Protein AF-A0A7W9EJW9-F1 (afdb_monomer_lite)

Radius of gyration: 21.07 Å; chains: 1; bounding box: 70×30×54 Å

Sequence (191 aa):
MSGLLVATGAHAENVDPSAYTPYTQKAYPKTFRTWGKAGVSKINKYMKIGAYRAAESPRCDTVETADLSDNRSSPPNNIVIFVDCANGERFYFTSKELENSGSAQSQKQKTEHVGDSAYSSQCEHAIQQELKFPSSMDKKWFSTNVYRAPQGNVVVTFDFDAKNGFGINLPQRARCVFDDRGMHPVEIVNR

Secondary structure (DSSP, 8-state):
------------SS--GGGGPPP-TTT-HHHHHHHHHHHHHHHHHHHHHHHHHHHTSTT-S-EEEEEE-TTT-BTTTB-EEEEEETTS-EEEEEHHHHHS------HHHHHHTS-HHHHHHHHHHHHHHHSSSGGG-EE-GGG-EEEE-TTS-EEEEEEEEEE-TTS-EEEEEEEEEEETTEEPPPEEEE-

pLDDT: mean 91.64, std 12.65, range [37.41, 98.38]

Organism: NCBI:txid659015

Foldseek 3Di:
DDDDDDPQQQQQPDADCVQLPQDDCVNCVVCCVQANPVQSVLQSVLQVLVRNLLSRASNANYWRHKGWPPVQAHPHAWTWIWIAHPQLWIFIDTPVNSVDDDRTDTFQNLQVPDDPVNVQVVQLVLVLVPAPHSVQKAWPVVQWDWDQDSHNKIKIKTWTWGQDPVGDTFIWMKIWIATNVGIDRIDIGTD

Structure (mmCIF, N/CA/C/O backbone):
data_AF-A0A7W9EJW9-F1
#
_entry.id   AF-A0A7W9EJW9-F1
#
loop_
_atom_site.group_PDB
_atom_site.id
_atom_site.type_symbol
_atom_site.label_atom_id
_atom_site.label_alt_id
_atom_site.label_comp_id
_atom_site.label_asym_id
_atom_site.label_entity_id
_atom_site.label_seq_id
_atom_site.pdbx_PDB_ins_code
_atom_site.Cartn_x
_atom_site.Cartn_y
_atom_site.Cartn_z
_atom_site.occupancy
_atom_site.B_iso_or_equiv
_atom_site.auth_seq_id
_atom_site.auth_comp_id
_atom_site.auth_asym_id
_atom_site.auth_atom_id
_atom_site.pdbx_PDB_model_num
ATOM 1 N N . MET A 1 1 ? -40.723 -13.673 -16.635 1.00 38.16 1 MET A N 1
ATOM 2 C CA . MET A 1 1 ? -40.414 -13.399 -15.217 1.00 38.16 1 MET A CA 1
ATOM 3 C C . MET A 1 1 ? -39.061 -14.024 -14.920 1.00 38.16 1 MET A C 1
ATOM 5 O O . MET A 1 1 ? -39.005 -15.192 -14.572 1.00 38.16 1 MET A O 1
ATOM 9 N N . SER A 1 2 ? -37.976 -13.292 -15.168 1.00 40.09 2 SER A N 1
ATOM 10 C CA . SER A 1 2 ? -36.624 -13.752 -14.833 1.00 40.09 2 SER A CA 1
ATOM 11 C C . SER A 1 2 ? -36.238 -13.101 -13.515 1.00 40.09 2 SER A C 1
ATOM 13 O O . SER A 1 2 ? -36.084 -11.884 -13.454 1.00 40.09 2 SER A O 1
ATOM 15 N N . GLY A 1 3 ? -36.177 -13.904 -12.455 1.00 37.41 3 GLY A N 1
ATOM 16 C CA . GLY A 1 3 ? -35.707 -13.463 -11.149 1.00 37.41 3 GLY A CA 1
ATOM 17 C C . GLY A 1 3 ? -34.212 -13.175 -11.213 1.00 37.41 3 GLY A C 1
ATOM 18 O O . GLY A 1 3 ? -33.424 -14.066 -11.524 1.00 37.41 3 GLY A O 1
ATOM 19 N N . LEU A 1 4 ? -33.830 -11.929 -10.935 1.00 42.28 4 LEU A N 1
ATOM 20 C CA . LEU A 1 4 ? -32.453 -11.586 -10.605 1.00 42.28 4 LEU A CA 1
ATOM 21 C C . LEU A 1 4 ? -32.119 -12.259 -9.267 1.00 42.28 4 LEU A C 1
ATOM 23 O O . LEU A 1 4 ? -32.704 -11.915 -8.240 1.00 42.28 4 LEU A O 1
ATOM 27 N N . LEU A 1 5 ? -31.175 -13.200 -9.277 1.00 39.75 5 LEU A N 1
ATOM 28 C CA . LEU A 1 5 ? -30.464 -13.589 -8.065 1.00 39.75 5 LEU A CA 1
ATOM 29 C C . LEU A 1 5 ? -29.653 -12.377 -7.598 1.00 39.75 5 LEU A C 1
ATOM 31 O O . LEU A 1 5 ? -28.639 -12.026 -8.198 1.00 39.75 5 LEU A O 1
ATOM 35 N N . VAL A 1 6 ? -30.116 -11.725 -6.535 1.00 43.81 6 VAL A N 1
ATOM 36 C CA . VAL A 1 6 ? -29.286 -10.806 -5.759 1.00 43.81 6 VAL A CA 1
ATOM 37 C C . VAL A 1 6 ? -28.262 -11.678 -5.044 1.00 43.81 6 VAL A C 1
ATOM 39 O O . VAL A 1 6 ? -28.620 -12.461 -4.167 1.00 43.81 6 VAL A O 1
ATOM 42 N N . ALA A 1 7 ? -26.998 -11.587 -5.455 1.00 45.91 7 ALA A N 1
ATOM 43 C CA . ALA A 1 7 ? -25.901 -12.137 -4.677 1.00 45.91 7 ALA A CA 1
ATOM 44 C C . ALA A 1 7 ? -25.939 -11.461 -3.302 1.00 45.91 7 ALA A C 1
ATOM 46 O O . ALA A 1 7 ? -25.709 -10.257 -3.186 1.00 45.91 7 ALA A O 1
ATOM 47 N N . THR A 1 8 ? -26.297 -12.220 -2.271 1.00 47.53 8 THR A N 1
ATOM 48 C CA . THR A 1 8 ? -26.193 -11.796 -0.879 1.00 47.53 8 THR A CA 1
ATOM 49 C C . THR A 1 8 ? -24.707 -11.673 -0.566 1.00 47.53 8 THR A C 1
ATOM 51 O O . THR A 1 8 ? -24.054 -12.665 -0.244 1.00 47.53 8 THR A O 1
ATOM 54 N N . GLY A 1 9 ? -24.148 -10.477 -0.765 1.00 51.56 9 GLY A N 1
ATOM 55 C CA . GLY A 1 9 ? -22.806 -10.159 -0.295 1.00 51.56 9 GLY A CA 1
ATOM 56 C C . GLY A 1 9 ? -22.742 -10.434 1.202 1.00 51.56 9 GLY A C 1
ATOM 57 O O . GLY A 1 9 ? -23.674 -10.089 1.931 1.00 51.56 9 GLY A O 1
ATOM 58 N N . ALA A 1 10 ? -21.685 -11.110 1.647 1.00 53.53 10 ALA A N 1
ATOM 59 C CA . ALA A 1 10 ? -21.433 -11.275 3.066 1.00 53.53 10 ALA A CA 1
ATOM 60 C C . ALA A 1 10 ? -21.173 -9.875 3.631 1.00 53.53 10 ALA A C 1
ATOM 62 O O . ALA A 1 10 ? -20.145 -9.275 3.342 1.00 53.53 10 ALA A O 1
ATOM 63 N N . HIS A 1 11 ? -22.151 -9.325 4.342 1.00 55.41 11 HIS A N 1
ATOM 64 C CA . HIS A 1 11 ? -21.970 -8.132 5.151 1.00 55.41 11 HIS A CA 1
ATOM 65 C C . HIS A 1 11 ? -21.507 -8.589 6.531 1.00 55.41 11 HIS A C 1
ATOM 67 O O . HIS A 1 11 ? -22.137 -9.465 7.131 1.00 55.41 11 HIS A O 1
ATOM 73 N N . ALA A 1 12 ? -20.435 -7.998 7.054 1.00 62.53 12 ALA A N 1
ATOM 74 C CA . ALA A 1 12 ? -20.037 -8.234 8.436 1.00 62.53 12 ALA A CA 1
ATOM 75 C C . ALA A 1 12 ? -21.015 -7.487 9.364 1.00 62.53 12 ALA A C 1
ATOM 77 O O . ALA A 1 12 ? -20.803 -6.336 9.729 1.00 62.53 12 ALA A O 1
ATOM 78 N N . GLU A 1 13 ? -22.134 -8.126 9.717 1.00 60.31 13 GLU A N 1
ATOM 79 C CA . GLU A 1 13 ? -23.231 -7.498 10.475 1.00 60.31 13 GLU A CA 1
ATOM 80 C C . GLU A 1 13 ? -22.798 -7.044 11.886 1.00 60.31 13 GLU A C 1
ATOM 82 O O . GLU A 1 13 ? -23.405 -6.146 12.465 1.00 60.31 13 GLU A O 1
ATOM 87 N N . ASN A 1 14 ? -21.700 -7.602 12.416 1.00 81.06 14 ASN A N 1
ATOM 88 C CA . ASN A 1 14 ? -21.057 -7.164 13.652 1.00 81.06 14 ASN A CA 1
ATOM 89 C C . ASN A 1 14 ? -19.528 -7.194 13.516 1.00 81.06 14 ASN A C 1
ATOM 91 O O . ASN A 1 14 ? -18.949 -8.218 13.159 1.00 81.06 14 ASN A O 1
ATOM 95 N N . VAL A 1 15 ? -18.868 -6.081 13.844 1.00 92.19 15 VAL A N 1
ATOM 96 C CA . VAL A 1 15 ? -17.401 -5.989 13.896 1.00 92.19 15 VAL A CA 1
ATOM 97 C C . VAL A 1 15 ? -16.930 -6.329 15.308 1.00 92.19 15 VAL A C 1
ATOM 99 O O . VAL A 1 15 ? -17.330 -5.649 16.258 1.00 92.19 15 VAL A O 1
ATOM 102 N N . ASP A 1 16 ? -16.059 -7.333 15.453 1.00 93.62 16 ASP A N 1
ATOM 103 C CA . ASP A 1 16 ? -15.446 -7.660 16.746 1.00 93.62 16 ASP A CA 1
ATOM 104 C C . ASP A 1 16 ? -14.648 -6.447 17.274 1.00 93.62 16 ASP A C 1
ATOM 106 O O . ASP A 1 16 ? -13.789 -5.919 16.559 1.00 93.62 16 ASP A O 1
ATOM 110 N N . PRO A 1 17 ? -14.891 -5.975 18.514 1.00 93.81 17 PRO A N 1
ATOM 111 C CA . PRO A 1 17 ? -14.124 -4.882 19.102 1.00 93.81 17 PRO A CA 1
ATOM 112 C C . PRO A 1 17 ? -12.606 -5.091 19.120 1.00 93.81 17 PRO A C 1
ATOM 114 O O . PRO A 1 17 ? -11.869 -4.100 19.138 1.00 93.81 17 PRO A O 1
ATOM 117 N N . SER A 1 18 ? -12.123 -6.338 19.107 1.00 94.69 18 SER A N 1
ATOM 118 C CA . SER A 1 18 ? -10.692 -6.638 19.028 1.00 94.69 18 SER A CA 1
ATOM 119 C C . SER A 1 18 ? -10.065 -6.139 17.727 1.00 94.69 18 SER A C 1
ATOM 121 O O . SER A 1 18 ? -8.890 -5.762 17.739 1.00 94.69 18 SER A O 1
ATOM 123 N N . ALA A 1 19 ? -10.842 -6.061 16.640 1.00 96.69 19 ALA A N 1
ATOM 124 C CA . ALA A 1 19 ? -10.366 -5.626 15.332 1.00 96.69 19 ALA A CA 1
ATOM 125 C C . ALA A 1 19 ? -9.942 -4.147 15.304 1.00 96.69 19 ALA A C 1
ATOM 127 O O . ALA A 1 19 ? -9.174 -3.761 14.434 1.00 96.69 19 ALA A O 1
ATOM 128 N N . TYR A 1 20 ? -10.394 -3.311 16.246 1.00 96.75 20 TYR A N 1
ATOM 129 C CA . TYR A 1 20 ? -10.042 -1.882 16.319 1.00 96.75 20 TYR A CA 1
ATOM 130 C C . TYR A 1 20 ? -9.549 -1.474 17.717 1.00 96.75 20 TYR A C 1
ATOM 132 O O . TYR A 1 20 ? -9.924 -0.426 18.253 1.00 96.75 20 TYR A O 1
ATOM 140 N N . THR A 1 21 ? -8.708 -2.309 18.334 1.00 96.50 21 THR A N 1
ATOM 141 C CA . THR A 1 21 ? -8.207 -2.086 19.701 1.00 96.50 21 THR A CA 1
ATOM 142 C C . THR A 1 21 ? -7.542 -0.704 19.848 1.00 96.50 21 THR A C 1
ATOM 144 O O . THR A 1 21 ? -6.521 -0.441 19.211 1.00 96.50 21 THR A O 1
ATOM 147 N N . PRO A 1 22 ? -8.058 0.193 20.716 1.00 97.38 22 PRO A N 1
ATOM 148 C CA . PRO A 1 22 ? -7.529 1.546 20.837 1.00 97.38 22 PRO A CA 1
ATOM 149 C C . PRO A 1 22 ? -6.070 1.589 21.291 1.00 97.38 22 PRO A C 1
ATOM 151 O O . PRO A 1 22 ? -5.663 0.936 22.257 1.00 97.38 22 PRO A O 1
ATOM 154 N N . TYR A 1 23 ? -5.291 2.467 20.669 1.00 97.94 23 TYR A N 1
ATOM 155 C CA . TYR A 1 23 ? -3.933 2.749 21.092 1.00 97.94 23 TYR A CA 1
ATOM 156 C C . TYR A 1 23 ? -3.910 3.432 22.455 1.00 97.94 23 TYR A C 1
ATOM 158 O O . TYR A 1 23 ? -4.554 4.462 22.681 1.00 97.94 23 TYR A O 1
ATOM 166 N N . THR A 1 24 ? -3.073 2.903 23.343 1.00 97.88 24 THR A N 1
ATOM 167 C CA . THR A 1 24 ? -2.745 3.512 24.635 1.00 97.88 24 THR A CA 1
ATOM 168 C C . THR A 1 24 ? -1.301 3.996 24.639 1.00 97.88 24 THR A C 1
ATOM 170 O O . THR A 1 24 ? -0.448 3.442 23.947 1.00 97.88 24 THR A O 1
ATOM 173 N N . GLN A 1 25 ? -0.989 5.009 25.450 1.00 97.12 25 GLN A N 1
ATOM 174 C CA . GLN A 1 25 ? 0.373 5.553 25.520 1.00 97.12 25 GLN A CA 1
ATOM 175 C C . GLN A 1 25 ? 1.399 4.511 25.990 1.00 97.12 25 GLN A C 1
ATOM 177 O O . GLN A 1 25 ? 2.558 4.569 25.588 1.00 97.12 25 GLN A O 1
ATOM 182 N N . LYS A 1 26 ? 0.966 3.545 26.810 1.00 97.38 26 LYS A N 1
ATOM 183 C CA . LYS A 1 26 ? 1.803 2.439 27.285 1.00 97.38 26 LYS A CA 1
ATOM 184 C C . LYS A 1 26 ? 2.140 1.455 26.162 1.00 97.38 26 LYS A C 1
ATOM 186 O O . LYS A 1 26 ? 3.294 1.061 26.050 1.00 97.38 26 LYS A O 1
ATOM 191 N N . ALA A 1 27 ? 1.152 1.068 25.354 1.00 97.25 27 ALA A N 1
ATOM 192 C CA . ALA A 1 27 ? 1.344 0.098 24.276 1.00 97.25 27 ALA A CA 1
ATOM 193 C C . ALA A 1 27 ? 1.984 0.723 23.021 1.00 97.25 27 ALA A C 1
ATOM 195 O O . ALA A 1 27 ? 2.795 0.079 22.364 1.00 97.25 27 ALA A O 1
ATOM 196 N N . TYR A 1 28 ? 1.689 1.997 22.734 1.00 97.31 28 TYR A N 1
ATOM 197 C CA . TYR A 1 28 ? 2.119 2.696 21.515 1.00 97.31 28 TYR A CA 1
ATOM 198 C C . TYR A 1 28 ? 2.865 4.015 21.805 1.00 97.31 28 TYR A C 1
ATOM 200 O O . TYR A 1 28 ? 2.499 5.076 21.288 1.00 97.31 28 TYR A O 1
ATOM 208 N N . PRO A 1 29 ? 3.948 4.007 22.610 1.00 97.81 29 PRO A N 1
ATOM 209 C CA . PRO A 1 29 ? 4.639 5.235 23.009 1.00 97.81 29 PRO A CA 1
ATOM 210 C C . PRO A 1 29 ? 5.245 5.994 21.818 1.00 97.81 29 PRO A C 1
ATOM 212 O O . PRO A 1 29 ? 5.293 7.225 21.830 1.00 97.81 29 PRO A O 1
ATOM 215 N N . LYS A 1 30 ? 5.680 5.279 20.767 1.00 97.00 30 LYS A N 1
ATOM 216 C CA . LYS A 1 30 ? 6.191 5.893 19.530 1.00 97.00 30 LYS A CA 1
ATOM 217 C C . LYS A 1 30 ? 5.085 6.657 18.801 1.00 97.00 30 LYS A C 1
ATOM 219 O O . LYS A 1 30 ? 5.287 7.822 18.476 1.00 97.00 30 LYS A O 1
ATOM 224 N N . THR A 1 31 ? 3.911 6.053 18.633 1.00 96.88 31 THR A N 1
ATOM 225 C CA . THR A 1 31 ? 2.763 6.691 17.976 1.00 96.88 31 THR A CA 1
ATOM 226 C C . THR A 1 31 ? 2.313 7.937 18.732 1.00 96.88 31 THR A C 1
ATOM 228 O O . THR A 1 31 ? 2.135 8.987 18.122 1.00 96.88 31 THR A O 1
ATOM 231 N N . PHE A 1 32 ? 2.229 7.878 20.066 1.00 97.69 32 PHE A N 1
ATOM 232 C CA . PHE A 1 32 ? 1.905 9.053 20.888 1.00 97.69 32 PHE A CA 1
ATOM 233 C C . PHE A 1 32 ? 2.941 10.175 20.773 1.00 97.69 32 PHE A C 1
ATOM 235 O O . PHE A 1 32 ? 2.562 11.345 20.807 1.00 97.69 32 PHE A O 1
ATOM 242 N N . ARG A 1 33 ? 4.228 9.846 20.616 1.00 97.25 33 ARG A N 1
ATOM 243 C CA . ARG A 1 33 ? 5.279 10.845 20.378 1.00 97.25 33 ARG A CA 1
ATOM 244 C C . ARG A 1 33 ? 5.162 11.482 18.992 1.00 97.25 33 ARG A C 1
ATOM 246 O O . ARG A 1 33 ? 5.345 12.686 18.880 1.00 97.25 33 ARG A O 1
ATOM 253 N N . THR A 1 34 ? 4.853 10.693 17.965 1.00 97.06 34 THR A N 1
ATOM 254 C CA . THR A 1 34 ? 4.753 11.161 16.572 1.00 97.06 34 THR A CA 1
ATOM 255 C C . THR A 1 34 ? 3.485 11.979 16.313 1.00 97.06 34 THR A C 1
ATOM 257 O O . THR A 1 34 ? 3.536 13.001 15.638 1.00 97.06 34 THR A O 1
ATOM 260 N N . TRP A 1 35 ? 2.346 11.545 16.854 1.00 97.06 35 TRP A N 1
ATOM 261 C CA . TRP A 1 35 ? 1.027 12.109 16.541 1.00 97.06 35 TRP A CA 1
ATOM 262 C C . TRP A 1 35 ? 0.462 13.015 17.639 1.00 97.06 35 TRP A C 1
ATOM 264 O O . TRP A 1 35 ? -0.498 13.754 17.413 1.00 97.06 35 TRP A O 1
ATOM 274 N N . GLY A 1 36 ? 1.024 12.950 18.847 1.00 97.56 36 GLY A N 1
ATOM 275 C CA . GLY A 1 36 ? 0.460 13.595 20.026 1.00 97.56 36 GLY A CA 1
ATOM 276 C C . GLY A 1 36 ? -0.862 12.962 20.479 1.00 97.56 36 GLY A C 1
ATOM 277 O O . GLY A 1 36 ? -1.485 12.156 19.788 1.00 97.56 36 GLY A O 1
ATOM 278 N N . LYS A 1 37 ? -1.332 13.355 21.669 1.00 97.00 37 LYS A N 1
ATOM 279 C CA . LYS A 1 37 ? -2.573 12.815 22.259 1.00 97.00 37 LYS A CA 1
ATOM 280 C C . LYS A 1 37 ? -3.804 13.066 21.379 1.00 97.00 37 LYS A C 1
ATOM 282 O O . LYS A 1 37 ? -4.638 12.180 21.224 1.00 97.00 37 LYS A O 1
ATOM 287 N N . ALA A 1 38 ? -3.908 14.261 20.794 1.00 96.38 38 ALA A N 1
ATOM 288 C CA . ALA A 1 38 ? -5.024 14.623 19.923 1.00 96.38 38 ALA A CA 1
ATOM 289 C C . ALA A 1 38 ? -5.022 13.816 18.613 1.00 96.38 38 ALA A C 1
ATOM 291 O O . ALA A 1 38 ? -6.078 13.345 18.194 1.00 96.38 38 ALA A O 1
ATOM 292 N N . GLY A 1 39 ? -3.848 13.609 18.003 1.00 97.00 39 GLY A N 1
ATOM 293 C CA . GLY A 1 39 ? -3.710 12.775 16.810 1.00 97.00 39 GLY A CA 1
ATOM 294 C C . GLY A 1 39 ? -4.082 11.322 17.093 1.00 97.00 39 GLY A C 1
ATOM 295 O O . GLY A 1 39 ? -4.912 10.763 16.384 1.00 97.00 39 GLY A O 1
ATOM 296 N N . VAL A 1 40 ? -3.580 10.739 18.188 1.00 98.06 40 VAL A N 1
ATOM 297 C CA . VAL A 1 40 ? -3.938 9.359 18.561 1.00 98.06 40 VAL A CA 1
ATOM 298 C C . VAL A 1 40 ? -5.425 9.209 18.893 1.00 98.06 40 VAL A C 1
ATOM 300 O O . VAL A 1 40 ? -6.034 8.214 18.514 1.00 98.06 40 VAL A O 1
ATOM 303 N N . SER A 1 41 ? -6.049 10.204 19.529 1.00 97.56 41 SER A N 1
ATOM 304 C CA . SER A 1 41 ? -7.502 10.193 19.751 1.00 97.56 41 SER A CA 1
ATOM 305 C C . SER A 1 41 ? -8.285 10.116 18.430 1.00 97.56 41 SER A C 1
ATOM 307 O O . SER A 1 41 ? -9.213 9.314 18.302 1.00 97.56 41 SER A O 1
ATOM 309 N N . LYS A 1 42 ? -7.867 10.882 17.410 1.00 97.06 42 LYS A N 1
ATOM 310 C CA . LYS A 1 42 ? -8.452 10.803 16.061 1.00 97.06 42 LYS A CA 1
ATOM 311 C C . LYS A 1 42 ? -8.201 9.446 15.404 1.00 97.06 42 LYS A C 1
ATOM 313 O O . LYS A 1 42 ? -9.142 8.879 14.864 1.00 97.06 42 LYS A O 1
ATOM 318 N N . ILE A 1 43 ? -6.983 8.907 15.498 1.00 98.12 43 ILE A N 1
ATOM 319 C CA . ILE A 1 43 ? -6.639 7.576 14.971 1.00 98.12 43 ILE A CA 1
ATOM 320 C C . ILE A 1 43 ? -7.553 6.509 15.584 1.00 98.12 43 ILE A C 1
ATOM 322 O O . ILE A 1 43 ? -8.220 5.797 14.845 1.00 98.12 43 ILE A O 1
ATOM 326 N N . ASN A 1 44 ? -7.685 6.465 16.914 1.00 98.31 44 ASN A N 1
ATOM 327 C CA . ASN A 1 44 ? -8.566 5.514 17.607 1.00 98.31 44 ASN A CA 1
ATOM 328 C C . ASN A 1 44 ? -10.028 5.621 17.148 1.00 98.31 44 ASN A C 1
ATOM 330 O O . ASN A 1 44 ? -10.691 4.605 16.939 1.00 98.31 44 ASN A O 1
ATOM 334 N N . LYS A 1 45 ? -10.532 6.847 16.955 1.00 97.56 45 LYS A N 1
ATOM 335 C CA . LYS A 1 45 ? -11.873 7.076 16.398 1.00 97.56 45 LYS A CA 1
ATOM 336 C C . LYS A 1 45 ? -11.983 6.526 14.971 1.00 97.56 45 LYS A C 1
ATOM 338 O O . LYS A 1 45 ? -12.961 5.853 14.651 1.00 97.56 45 LYS A O 1
ATOM 343 N N . TYR A 1 46 ? -11.003 6.820 14.124 1.00 97.81 46 TYR A N 1
ATOM 344 C CA . TYR A 1 46 ? -10.997 6.432 12.718 1.00 97.81 46 TYR A CA 1
ATOM 345 C C . TYR A 1 46 ? -10.794 4.931 12.503 1.00 97.81 46 TYR A C 1
ATOM 347 O O . TYR A 1 46 ? -11.423 4.399 11.597 1.00 97.81 46 TYR A O 1
ATOM 355 N N . MET A 1 47 ? -10.022 4.231 13.343 1.00 98.12 47 MET A N 1
ATOM 356 C CA . MET A 1 47 ? -9.919 2.763 13.301 1.00 98.12 47 MET A CA 1
ATOM 357 C C . MET A 1 47 ? -11.297 2.119 13.460 1.00 98.12 47 MET A C 1
ATOM 359 O O . MET A 1 47 ? -11.708 1.315 12.628 1.00 98.12 47 MET A O 1
ATOM 363 N N . LYS A 1 48 ? -12.066 2.560 14.466 1.00 97.19 48 LYS A N 1
ATOM 364 C CA . LYS A 1 48 ? -13.439 2.086 14.662 1.00 97.19 48 LYS A CA 1
ATOM 365 C C . LYS A 1 48 ? -14.325 2.401 13.454 1.00 97.19 48 LYS A C 1
ATOM 367 O O . LYS A 1 48 ? -14.9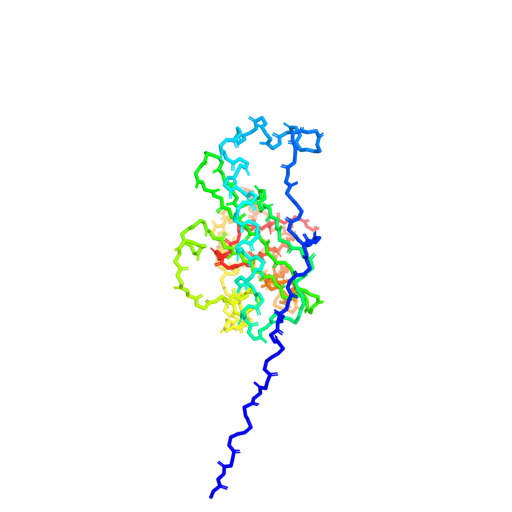86 1.506 12.946 1.00 97.19 48 LYS A O 1
ATOM 372 N N . ILE A 1 49 ? -14.348 3.649 12.981 1.00 95.88 49 ILE A N 1
ATOM 373 C CA . ILE A 1 49 ? -15.198 4.031 11.835 1.00 95.88 49 ILE A CA 1
ATOM 374 C C . ILE A 1 49 ? -14.817 3.236 10.580 1.00 95.88 49 ILE A C 1
ATOM 376 O O . ILE A 1 49 ? -15.703 2.745 9.887 1.00 95.88 49 ILE A O 1
ATOM 380 N N . GLY A 1 50 ? -13.520 3.077 10.309 1.00 96.44 50 GLY A N 1
ATOM 381 C CA . GLY A 1 50 ? -13.014 2.313 9.172 1.00 96.44 50 GLY A CA 1
ATOM 382 C C . GLY A 1 50 ? -13.450 0.855 9.222 1.00 96.44 50 GLY A C 1
ATOM 383 O O . GLY A 1 50 ? -13.905 0.332 8.209 1.00 96.44 50 GLY A O 1
ATOM 384 N N . ALA A 1 51 ? -13.388 0.226 10.399 1.00 96.94 51 ALA A N 1
ATOM 385 C CA . ALA A 1 51 ? -13.828 -1.153 10.582 1.00 96.94 51 ALA A CA 1
ATOM 386 C C . ALA A 1 51 ? -15.306 -1.336 10.189 1.00 96.94 51 ALA A C 1
ATOM 388 O O . ALA A 1 51 ? -15.626 -2.174 9.351 1.00 96.94 51 ALA A O 1
ATOM 389 N N . TYR A 1 52 ? -16.201 -0.491 10.712 1.00 94.81 52 TYR A N 1
ATOM 390 C CA . TYR A 1 52 ? -17.624 -0.537 10.348 1.00 94.81 52 TYR A CA 1
ATOM 391 C C . TYR A 1 52 ? -17.864 -0.179 8.874 1.00 94.81 52 TYR A C 1
ATOM 393 O O . TYR A 1 52 ? -18.687 -0.801 8.213 1.00 94.81 52 TYR A O 1
ATOM 401 N N . ARG A 1 53 ? -17.103 0.767 8.317 1.00 94.19 53 ARG A N 1
ATOM 402 C CA . ARG A 1 53 ? -17.219 1.134 6.901 1.00 94.19 53 ARG A CA 1
ATOM 403 C C . ARG A 1 53 ? -16.804 -0.001 5.959 1.00 94.19 53 ARG A C 1
ATOM 405 O O . ARG A 1 53 ? -17.406 -0.162 4.902 1.00 94.19 53 ARG A O 1
ATOM 412 N N . ALA A 1 54 ? -15.775 -0.772 6.307 1.00 95.12 54 ALA A N 1
ATOM 413 C CA . ALA A 1 54 ? -15.392 -1.956 5.540 1.00 95.12 54 ALA A CA 1
ATOM 414 C C . ALA A 1 54 ? -16.467 -3.046 5.636 1.00 95.12 54 ALA A C 1
ATOM 416 O O . ALA A 1 54 ? -16.823 -3.626 4.616 1.00 95.12 54 ALA A O 1
ATOM 417 N N . ALA A 1 55 ? -17.025 -3.259 6.830 1.00 94.56 55 ALA A N 1
ATOM 418 C CA . ALA A 1 55 ? -18.097 -4.219 7.090 1.00 94.56 55 ALA A CA 1
ATOM 419 C C . ALA A 1 55 ? -19.392 -3.952 6.295 1.00 94.56 55 ALA A C 1
ATOM 421 O O . ALA A 1 55 ? -20.109 -4.886 5.936 1.00 94.56 55 ALA A O 1
ATOM 422 N N . GLU A 1 56 ? -19.672 -2.686 5.966 1.00 92.50 56 GLU A N 1
ATOM 423 C CA . GLU A 1 56 ? -20.772 -2.297 5.071 1.00 92.50 56 GLU A CA 1
ATOM 424 C C . GLU A 1 56 ? -20.547 -2.752 3.615 1.00 92.50 56 GLU A C 1
ATOM 426 O O . GLU A 1 56 ? -21.504 -2.870 2.847 1.00 92.50 56 GLU A O 1
ATOM 431 N N . SER A 1 57 ? -19.300 -3.014 3.206 1.00 92.44 57 SER A N 1
ATOM 432 C CA . SER A 1 57 ? -18.988 -3.471 1.852 1.00 92.44 57 SER A CA 1
ATOM 433 C C . SER A 1 57 ? -19.417 -4.927 1.654 1.00 92.44 57 SER A C 1
ATOM 435 O O . SER A 1 57 ? -19.014 -5.780 2.441 1.00 92.44 57 SER A O 1
ATOM 437 N N . PRO A 1 58 ? -20.101 -5.275 0.545 1.00 92.06 58 PRO A N 1
ATOM 438 C CA . PRO A 1 58 ? -20.443 -6.668 0.235 1.00 92.06 58 PRO A CA 1
ATOM 439 C C . PRO A 1 58 ? -19.210 -7.542 -0.061 1.00 92.06 58 PRO A C 1
ATOM 441 O O . PRO A 1 58 ? -19.345 -8.745 -0.278 1.00 92.06 58 PRO A O 1
ATOM 444 N N . ARG A 1 59 ? -18.016 -6.935 -0.136 1.00 93.00 59 ARG A N 1
ATOM 445 C CA . ARG A 1 59 ? -16.745 -7.638 -0.314 1.00 93.00 59 ARG A CA 1
ATOM 446 C C . ARG A 1 59 ? -16.088 -8.022 1.007 1.00 93.00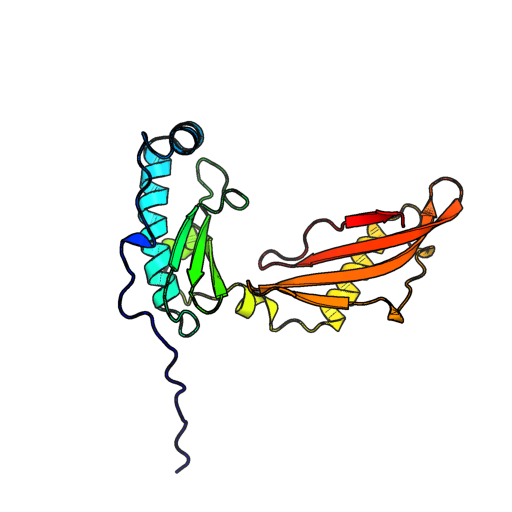 59 ARG A C 1
ATOM 448 O O . ARG A 1 59 ? -15.191 -8.843 0.955 1.00 93.00 59 ARG A O 1
ATOM 455 N N . CYS A 1 60 ? -16.470 -7.469 2.156 1.00 94.62 60 CYS A N 1
ATOM 456 C CA . CYS A 1 60 ? -15.824 -7.796 3.429 1.00 94.62 60 CYS A CA 1
ATOM 457 C C . CYS A 1 60 ? -16.677 -8.781 4.230 1.00 94.62 60 CYS A C 1
ATOM 459 O O . CYS A 1 60 ? -17.714 -8.407 4.768 1.00 94.62 60 CYS A O 1
ATOM 461 N N . ASP A 1 61 ? -16.220 -10.026 4.334 1.00 94.25 61 ASP A N 1
ATOM 462 C CA . ASP A 1 61 ? -16.927 -11.080 5.064 1.00 94.25 61 ASP A CA 1
ATOM 463 C C . ASP A 1 61 ? -16.822 -10.923 6.585 1.00 94.25 61 ASP A C 1
ATOM 465 O O . ASP A 1 61 ? -17.814 -11.013 7.304 1.00 94.25 61 ASP A O 1
ATOM 469 N N . THR A 1 62 ? -15.619 -10.694 7.098 1.00 95.19 62 THR A N 1
ATOM 470 C CA . THR A 1 62 ? -15.353 -10.471 8.520 1.00 95.19 62 THR A CA 1
ATOM 471 C C . THR A 1 62 ? -14.156 -9.553 8.645 1.00 95.19 62 THR A C 1
ATOM 473 O O . THR A 1 62 ? -13.103 -9.835 8.084 1.00 95.19 62 THR A O 1
ATOM 476 N N . VAL A 1 63 ? -14.306 -8.457 9.386 1.00 97.19 63 VAL A N 1
ATOM 477 C CA . VAL A 1 63 ? -13.197 -7.540 9.665 1.00 97.19 63 VAL A CA 1
ATOM 478 C C . VAL A 1 63 ? -12.281 -8.163 10.717 1.00 97.19 63 VAL A C 1
ATOM 480 O O . VAL A 1 63 ? -12.716 -8.418 11.838 1.00 97.19 63 VAL A O 1
ATOM 483 N N . GLU A 1 64 ? -11.012 -8.363 10.373 1.00 96.81 64 GLU A N 1
ATOM 484 C CA . GLU A 1 64 ? -10.004 -8.917 11.285 1.00 96.81 64 GLU A CA 1
ATOM 485 C C . GLU A 1 64 ? -9.209 -7.819 11.988 1.00 96.81 64 GLU A C 1
ATOM 487 O O . GLU A 1 64 ? -8.834 -7.951 13.154 1.00 96.81 64 GLU A O 1
ATOM 492 N N . THR A 1 65 ? -8.905 -6.728 11.284 1.00 97.62 65 THR A N 1
ATOM 493 C CA . THR A 1 65 ? -8.060 -5.650 11.809 1.00 97.62 65 THR A CA 1
ATOM 494 C C . THR A 1 65 ? -8.369 -4.335 11.109 1.00 97.62 65 THR A C 1
ATOM 496 O O . THR A 1 65 ? -8.510 -4.295 9.893 1.00 97.62 65 THR A O 1
ATOM 499 N N . ALA A 1 66 ? -8.425 -3.248 11.870 1.00 98.25 66 ALA A N 1
ATOM 500 C CA . ALA A 1 66 ? -8.477 -1.875 11.405 1.00 98.25 66 ALA A CA 1
ATOM 501 C C . ALA A 1 66 ? -7.415 -1.069 12.151 1.00 98.25 66 ALA A C 1
ATOM 503 O O . ALA A 1 66 ? -7.480 -0.942 13.375 1.00 98.25 66 ALA A O 1
ATOM 504 N N . ASP A 1 67 ? -6.441 -0.533 11.419 1.00 98.38 67 ASP A N 1
ATOM 505 C CA . ASP A 1 67 ? -5.241 0.033 12.029 1.00 98.38 67 ASP A CA 1
ATOM 506 C C . ASP A 1 67 ? -4.648 1.204 11.220 1.00 98.38 67 ASP A C 1
ATOM 508 O O . ASP A 1 67 ? -5.005 1.439 10.060 1.00 98.38 67 ASP A O 1
ATOM 512 N N . LEU A 1 68 ? -3.753 1.984 11.832 1.00 98.31 68 LEU A N 1
ATOM 513 C CA . LEU A 1 68 ? -3.048 3.081 11.170 1.00 98.31 68 LEU A CA 1
ATOM 514 C C . LEU A 1 68 ? -2.128 2.543 10.063 1.00 98.31 68 LEU A C 1
ATOM 516 O O . LEU A 1 68 ? -1.223 1.747 10.299 1.00 98.31 68 LEU A O 1
ATOM 520 N N . SER A 1 69 ? -2.289 3.047 8.842 1.00 96.88 69 SER A N 1
ATOM 521 C CA . SER A 1 69 ? -1.361 2.767 7.748 1.00 96.88 69 SER A CA 1
ATOM 522 C C . SER A 1 69 ? -0.138 3.672 7.876 1.00 96.88 69 SER A C 1
ATOM 524 O O . SER A 1 69 ? -0.123 4.781 7.339 1.00 96.88 69 SER A O 1
ATOM 526 N N . ASP A 1 70 ? 0.901 3.200 8.563 1.00 94.31 70 ASP A N 1
ATOM 527 C CA . ASP A 1 70 ? 2.142 3.960 8.794 1.00 94.31 70 ASP A CA 1
ATOM 528 C C . ASP A 1 70 ? 2.798 4.469 7.498 1.00 94.31 70 ASP A C 1
ATOM 530 O O . ASP A 1 70 ? 3.339 5.570 7.455 1.00 94.31 70 ASP A O 1
ATOM 534 N N . ASN A 1 71 ? 2.714 3.698 6.412 1.00 92.94 71 ASN A N 1
ATOM 535 C CA . ASN A 1 71 ? 3.290 4.033 5.104 1.00 92.94 71 ASN A CA 1
ATOM 536 C C . ASN A 1 71 ? 2.402 4.928 4.218 1.00 92.94 71 ASN A C 1
ATOM 538 O O . ASN A 1 71 ? 2.818 5.315 3.123 1.00 92.94 71 ASN A O 1
ATOM 542 N N . ARG A 1 72 ? 1.168 5.223 4.640 1.00 94.75 72 ARG A N 1
ATOM 543 C CA . ARG A 1 72 ? 0.232 6.101 3.909 1.00 94.75 72 ARG A CA 1
ATOM 544 C C . ARG A 1 72 ? -0.215 7.307 4.725 1.00 94.75 72 ARG A C 1
ATOM 546 O O . ARG A 1 72 ? -0.775 8.249 4.166 1.00 94.75 72 ARG A O 1
ATOM 553 N N . SER A 1 73 ? 0.058 7.286 6.022 1.00 97.00 73 SER A N 1
ATOM 554 C CA . SER A 1 73 ? -0.252 8.364 6.946 1.00 97.00 73 SER A CA 1
ATOM 555 C C . SER A 1 73 ? 0.945 9.292 7.112 1.00 97.00 73 SER A C 1
ATOM 557 O O . SER A 1 73 ? 2.095 8.861 7.119 1.00 97.00 73 SER A O 1
ATOM 559 N N . SER A 1 74 ? 0.678 10.580 7.295 1.00 95.94 74 SER A N 1
ATOM 560 C CA . SER A 1 74 ? 1.688 11.561 7.678 1.00 95.94 74 SER A CA 1
ATOM 561 C C . SER A 1 74 ? 1.134 12.525 8.737 1.00 95.94 74 SER A C 1
ATOM 563 O O . SER A 1 74 ? 0.081 13.147 8.543 1.00 95.94 74 SER A O 1
ATOM 565 N N . PRO A 1 75 ? 1.808 12.656 9.894 1.00 93.88 75 PRO A N 1
ATOM 566 C CA . PRO A 1 75 ? 1.365 13.565 10.938 1.00 93.88 75 PRO A CA 1
ATOM 567 C C . PRO A 1 75 ? 1.466 15.030 10.481 1.00 93.88 75 PRO A C 1
ATOM 569 O O . PRO A 1 75 ? 2.316 15.365 9.657 1.00 93.88 75 PRO A O 1
ATOM 572 N N . PRO A 1 76 ? 0.635 15.932 11.034 1.00 90.88 76 PRO A N 1
ATOM 573 C CA . PRO A 1 76 ? -0.390 15.658 12.046 1.00 90.88 76 PRO A CA 1
ATOM 574 C C . PRO A 1 76 ? -1.78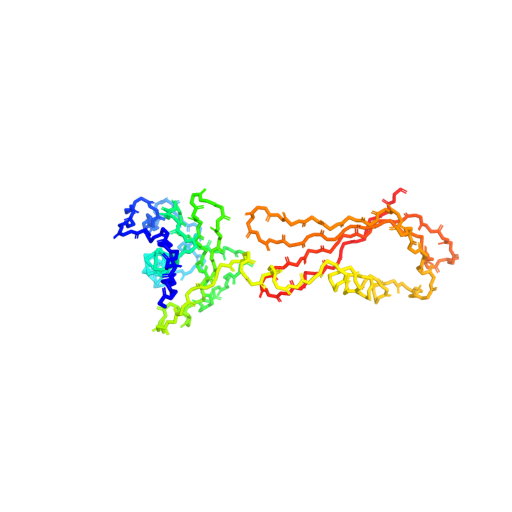6 15.352 11.470 1.00 90.88 76 PRO A C 1
ATOM 576 O O . PRO A 1 76 ? -2.670 14.952 12.225 1.00 90.88 76 PRO A O 1
ATOM 579 N N . ASN A 1 77 ? -2.008 15.561 10.167 1.00 88.25 77 ASN A N 1
ATOM 580 C CA . ASN A 1 77 ? -3.363 15.682 9.608 1.00 88.25 77 ASN A CA 1
ATOM 581 C C . ASN A 1 77 ? -3.751 14.595 8.598 1.00 88.25 77 ASN A C 1
ATOM 583 O O . ASN A 1 77 ? -4.942 14.391 8.367 1.00 88.25 77 ASN A O 1
ATOM 587 N N . ASN A 1 78 ? -2.785 13.905 7.994 1.00 95.12 78 ASN A N 1
ATOM 588 C CA . ASN A 1 78 ? -3.062 12.887 6.988 1.00 95.12 78 ASN A CA 1
ATOM 589 C C . ASN A 1 78 ? -3.100 11.509 7.655 1.00 95.12 78 ASN A C 1
ATOM 591 O O . ASN A 1 78 ? -2.078 10.838 7.756 1.00 95.12 78 ASN A O 1
ATOM 595 N N . ILE A 1 79 ? -4.269 11.109 8.150 1.00 97.44 79 ILE A N 1
ATOM 596 C CA . ILE A 1 79 ? -4.486 9.780 8.729 1.00 97.44 79 ILE A CA 1
ATOM 597 C C . ILE A 1 79 ? -5.118 8.894 7.661 1.00 97.44 79 ILE A C 1
ATOM 599 O O . ILE A 1 79 ? -6.143 9.250 7.074 1.00 97.44 79 ILE A O 1
ATOM 603 N N . VAL A 1 80 ? -4.510 7.733 7.440 1.00 97.81 80 VAL A N 1
ATOM 604 C CA . VAL A 1 80 ? -5.055 6.669 6.603 1.00 97.81 80 VAL A CA 1
ATOM 605 C C . VAL A 1 80 ? -5.189 5.422 7.460 1.00 97.81 80 VAL A C 1
ATOM 607 O O . VAL A 1 80 ? -4.204 4.947 8.023 1.00 97.81 80 VAL A O 1
ATOM 610 N N . ILE A 1 81 ? -6.401 4.890 7.553 1.00 98.25 81 ILE A N 1
ATOM 611 C CA . ILE A 1 81 ? -6.681 3.619 8.221 1.00 98.25 81 ILE A CA 1
ATOM 612 C C . ILE A 1 81 ? -6.727 2.530 7.162 1.00 98.25 81 ILE A C 1
ATOM 614 O O . ILE A 1 81 ? -7.427 2.691 6.160 1.00 98.25 81 ILE A O 1
ATOM 618 N N . PHE A 1 82 ? -5.992 1.441 7.367 1.00 97.69 82 PHE A N 1
ATOM 619 C CA . PHE A 1 82 ? -6.216 0.225 6.597 1.00 97.69 82 PHE A CA 1
ATOM 620 C C . PHE A 1 82 ? -7.156 -0.702 7.360 1.00 97.69 82 PHE A C 1
ATOM 622 O O . PHE A 1 82 ? -7.159 -0.703 8.590 1.00 97.69 82 PHE A O 1
ATOM 629 N N . VAL A 1 83 ? -7.952 -1.474 6.628 1.00 97.62 83 VAL A N 1
ATOM 630 C CA . VAL A 1 83 ? -8.823 -2.500 7.204 1.00 97.62 83 VAL A CA 1
ATOM 631 C C . VAL A 1 83 ? -8.652 -3.787 6.423 1.00 97.62 83 VAL A C 1
ATOM 633 O O . VAL A 1 83 ? -8.808 -3.768 5.204 1.00 97.62 83 VAL A O 1
ATOM 636 N N . ASP A 1 84 ? -8.344 -4.870 7.123 1.00 97.06 84 ASP A N 1
ATOM 637 C CA . ASP A 1 84 ? -8.206 -6.213 6.571 1.00 97.06 84 ASP A CA 1
ATOM 638 C C . ASP A 1 84 ? -9.418 -7.066 6.924 1.00 97.06 84 ASP A C 1
ATOM 640 O O . ASP A 1 84 ? -9.875 -7.079 8.072 1.00 97.06 84 ASP A O 1
ATOM 644 N N . CYS A 1 85 ? -9.916 -7.780 5.920 1.00 95.94 85 CYS A N 1
ATOM 645 C CA . CYS A 1 85 ? -10.985 -8.757 6.051 1.00 95.94 85 CYS A CA 1
ATOM 646 C C . CYS A 1 85 ? -10.438 -10.182 5.896 1.00 95.94 85 CYS A C 1
ATOM 648 O O . CYS A 1 85 ? -9.451 -10.396 5.186 1.00 95.94 85 CYS A O 1
ATOM 650 N N . ALA A 1 86 ? -11.109 -11.157 6.508 1.00 95.25 86 ALA A N 1
ATOM 651 C CA . ALA A 1 86 ? -10.695 -12.561 6.533 1.00 95.25 86 ALA A CA 1
ATOM 652 C C . ALA A 1 86 ? -10.575 -13.184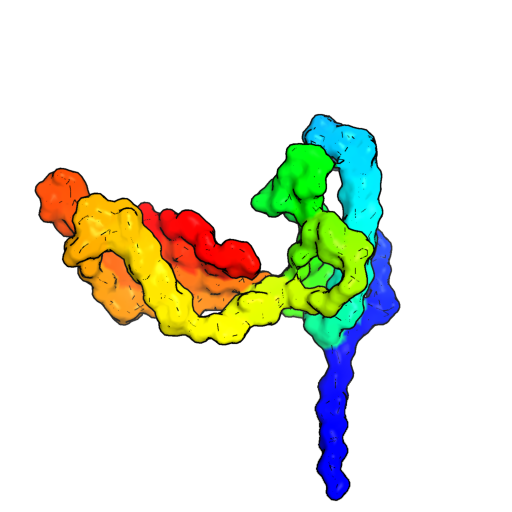 5.130 1.00 95.25 86 ALA A C 1
ATOM 654 O O . ALA A 1 86 ? -9.667 -13.974 4.861 1.00 95.25 86 ALA A O 1
ATOM 655 N N . ASN A 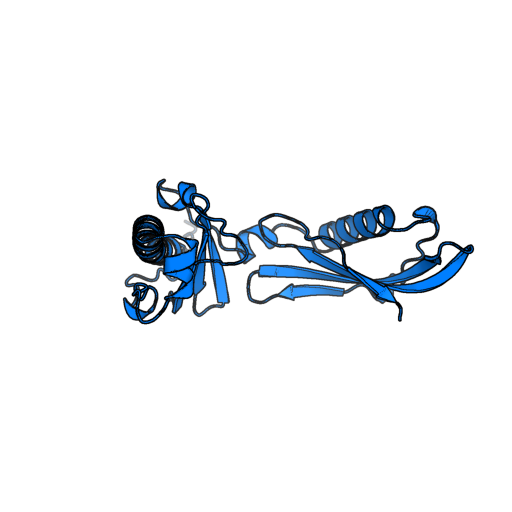1 87 ? -11.414 -12.768 4.178 1.00 93.88 87 ASN A N 1
ATOM 656 C CA . ASN A 1 87 ? -11.297 -13.157 2.766 1.00 93.88 87 ASN A CA 1
ATOM 657 C C . ASN A 1 87 ? -10.155 -12.460 1.987 1.00 93.88 87 ASN A C 1
ATOM 659 O O . ASN A 1 87 ? -10.061 -12.554 0.753 1.00 93.88 87 ASN A O 1
ATOM 663 N N . GLY A 1 88 ? -9.275 -11.742 2.684 1.00 93.69 88 GLY A N 1
ATOM 664 C CA . GLY A 1 88 ? -8.112 -11.057 2.130 1.00 93.69 88 GLY A CA 1
ATOM 665 C C . GLY A 1 88 ? -8.443 -9.769 1.379 1.00 93.69 88 GLY A C 1
ATOM 666 O O . GLY A 1 88 ? -7.605 -9.274 0.623 1.00 93.69 88 GLY A O 1
ATOM 667 N N . GLU A 1 89 ? -9.658 -9.239 1.494 1.00 95.56 89 GLU A N 1
ATOM 668 C CA . GLU A 1 89 ? -9.927 -7.869 1.062 1.00 95.56 89 GLU A CA 1
ATOM 669 C C . GLU A 1 89 ? -9.243 -6.879 2.005 1.00 95.56 89 GLU A C 1
ATOM 671 O O . GLU A 1 89 ? -9.292 -7.021 3.224 1.00 95.56 89 GLU A O 1
ATOM 676 N N . ARG A 1 90 ? -8.613 -5.858 1.424 1.00 96.88 90 ARG A N 1
ATOM 677 C CA . ARG A 1 90 ? -8.035 -4.739 2.166 1.00 96.88 90 ARG A CA 1
ATOM 678 C C . ARG A 1 90 ? -8.689 -3.447 1.727 1.00 96.88 90 ARG A C 1
ATOM 680 O O . ARG A 1 90 ? -8.852 -3.215 0.532 1.00 96.88 90 ARG A O 1
ATOM 687 N N . PHE A 1 91 ? -8.997 -2.577 2.670 1.00 96.69 91 PHE A N 1
ATOM 688 C CA . PHE A 1 91 ? -9.484 -1.227 2.424 1.00 96.69 91 PHE A CA 1
ATOM 689 C C . PHE A 1 91 ? -8.469 -0.215 2.936 1.00 96.69 91 PHE A C 1
ATOM 691 O O . PHE A 1 91 ? -7.746 -0.482 3.892 1.00 96.69 91 PHE A O 1
ATOM 698 N N . TYR A 1 92 ? -8.446 0.958 2.313 1.00 96.75 92 TYR A N 1
ATOM 699 C CA . TYR A 1 92 ? -7.731 2.126 2.809 1.00 96.75 92 TYR A CA 1
ATOM 700 C C . TYR A 1 92 ? -8.696 3.299 2.844 1.00 96.75 92 TYR A C 1
ATOM 702 O O . TYR A 1 92 ? -9.334 3.594 1.833 1.00 96.75 92 TYR A O 1
ATOM 710 N N . PHE A 1 93 ? -8.780 3.955 3.996 1.00 96.25 93 PHE A N 1
ATOM 711 C CA . PHE A 1 93 ? -9.655 5.096 4.212 1.00 96.25 93 PHE A CA 1
ATOM 712 C C . PHE A 1 93 ? -8.858 6.292 4.719 1.00 96.25 93 PHE A C 1
ATOM 714 O O . PHE A 1 93 ? -8.239 6.244 5.784 1.00 96.25 93 PHE A O 1
ATOM 721 N N . THR A 1 94 ? -8.899 7.383 3.969 1.00 95.19 94 THR A N 1
ATOM 722 C CA . THR A 1 94 ? -8.441 8.705 4.406 1.00 95.19 94 THR A CA 1
ATOM 723 C C . THR A 1 94 ? -9.406 9.301 5.434 1.00 95.19 94 THR A C 1
ATOM 725 O O . THR A 1 94 ? -10.593 8.968 5.450 1.00 95.19 94 THR A O 1
ATOM 728 N N . SER A 1 95 ? -8.945 10.267 6.239 1.00 92.75 95 SER A N 1
ATOM 729 C CA . SER A 1 95 ? -9.824 11.041 7.138 1.00 92.75 95 SER A CA 1
ATOM 730 C C . SER A 1 95 ? -11.078 11.569 6.421 1.00 92.75 95 SER A C 1
ATOM 732 O O . SER A 1 95 ? -12.176 11.493 6.963 1.00 92.75 95 SER A O 1
ATOM 734 N N . LYS A 1 96 ? -10.934 12.035 5.170 1.00 91.88 96 LYS A N 1
ATOM 735 C CA . LYS A 1 96 ? -12.047 12.548 4.357 1.00 91.88 96 LYS A CA 1
ATOM 736 C C . LYS A 1 96 ? -13.069 11.459 4.022 1.00 91.88 96 LYS A C 1
ATOM 738 O O . LYS A 1 96 ? -14.265 11.720 4.076 1.00 91.88 96 LYS A O 1
ATOM 743 N N . GLU A 1 97 ? -12.631 10.256 3.665 1.00 92.38 97 GLU A N 1
ATOM 744 C CA . GLU A 1 97 ? -13.541 9.138 3.366 1.00 92.38 97 GLU A CA 1
ATOM 745 C C . GLU A 1 97 ? -14.255 8.619 4.619 1.00 92.38 97 GLU A C 1
ATOM 747 O O . GLU A 1 97 ? -15.388 8.150 4.524 1.00 92.38 97 GLU A O 1
ATOM 752 N N . LEU A 1 98 ? -13.622 8.735 5.790 1.00 91.69 98 LEU A N 1
ATOM 753 C CA . LEU A 1 98 ? -14.213 8.352 7.077 1.00 91.69 98 LEU A CA 1
ATOM 754 C C . LEU A 1 98 ? -15.196 9.396 7.620 1.00 91.69 98 LEU A C 1
ATOM 756 O O . LEU A 1 98 ? -16.106 9.051 8.370 1.00 91.69 98 LEU A O 1
ATOM 760 N N . GLU A 1 99 ? -15.025 10.666 7.258 1.00 89.12 99 GLU A N 1
ATOM 761 C CA . GLU A 1 99 ? -15.925 11.759 7.648 1.00 89.12 99 GLU A CA 1
ATOM 762 C C . GLU A 1 99 ? -17.155 11.882 6.745 1.00 89.12 99 GLU A C 1
ATOM 764 O O . GLU A 1 99 ? -18.177 12.413 7.174 1.00 89.12 99 GLU A O 1
ATOM 769 N N . ASN A 1 100 ? -17.075 11.372 5.516 1.00 88.12 100 ASN A N 1
ATOM 770 C CA . ASN A 1 100 ? -18.176 11.377 4.559 1.00 88.12 100 ASN A CA 1
ATOM 771 C C . ASN A 1 100 ? -18.808 9.983 4.444 1.00 88.12 100 ASN A C 1
ATOM 773 O O . ASN A 1 100 ? -18.159 8.964 4.685 1.00 88.12 100 ASN A O 1
ATOM 777 N N . SER A 1 101 ? -20.080 9.919 4.055 1.00 71.81 101 SER A N 1
ATOM 778 C CA . SER A 1 101 ? -20.729 8.666 3.663 1.00 71.81 101 SER A CA 1
ATOM 779 C C . SER A 1 101 ? -20.427 8.354 2.194 1.00 71.81 101 SER A C 1
ATOM 781 O O . SER A 1 101 ? -20.478 9.227 1.330 1.00 71.81 101 SER A O 1
ATOM 783 N N . GLY A 1 102 ? -20.080 7.102 1.904 1.00 76.50 102 GLY A N 1
ATOM 784 C CA . GLY A 1 102 ? -19.768 6.637 0.555 1.00 76.50 102 GLY A CA 1
ATOM 785 C C . GLY A 1 102 ? -19.455 5.146 0.550 1.00 76.50 102 GLY A C 1
ATOM 786 O O . GLY A 1 102 ? -19.024 4.600 1.567 1.00 76.50 102 GLY A O 1
ATOM 787 N N . SER A 1 103 ? -19.677 4.490 -0.589 1.00 80.44 103 SER A N 1
ATOM 788 C CA . SER A 1 103 ? -19.406 3.060 -0.744 1.00 80.44 103 SER A CA 1
ATOM 789 C C . SER A 1 103 ? -17.909 2.774 -0.625 1.00 80.44 103 SER A C 1
ATOM 791 O O . SER A 1 103 ? -17.110 3.323 -1.387 1.00 80.44 103 SER A O 1
ATOM 793 N N . ALA A 1 104 ? -17.534 1.891 0.298 1.00 89.06 104 ALA A N 1
ATOM 794 C CA . ALA A 1 104 ? -16.161 1.436 0.449 1.00 89.06 104 ALA A CA 1
ATOM 795 C C . ALA A 1 104 ? -15.758 0.517 -0.712 1.00 89.06 104 ALA A C 1
ATOM 797 O O . ALA A 1 104 ? -16.400 -0.510 -0.945 1.00 89.06 104 ALA A O 1
ATOM 798 N N . GLN A 1 105 ? -14.673 0.866 -1.405 1.00 92.06 105 GLN A N 1
ATOM 799 C CA . GLN A 1 105 ? -14.048 0.001 -2.405 1.00 92.06 105 GLN A CA 1
ATOM 800 C C . GLN A 1 105 ? -12.770 -0.609 -1.846 1.00 92.06 105 GLN A C 1
ATOM 802 O O . GLN A 1 105 ? -11.908 0.110 -1.331 1.00 92.06 105 GLN A O 1
ATOM 807 N N . SER A 1 106 ? -12.640 -1.926 -1.980 1.00 94.44 106 SER A N 1
ATOM 808 C CA . SER A 1 106 ? -11.420 -2.618 -1.585 1.00 94.44 106 SER A CA 1
ATOM 809 C C . SER A 1 106 ? -10.284 -2.352 -2.573 1.00 94.44 106 SER A C 1
ATOM 811 O O . SER A 1 106 ? -10.488 -1.992 -3.733 1.00 94.44 106 SER A O 1
ATOM 813 N N . GLN A 1 107 ? -9.060 -2.574 -2.119 1.00 94.31 107 GLN A N 1
ATOM 814 C CA . GLN A 1 107 ? -7.836 -2.509 -2.903 1.00 94.31 107 GLN A CA 1
ATOM 815 C C . GLN A 1 107 ? -7.919 -3.404 -4.148 1.00 94.31 107 GLN A C 1
ATOM 817 O O . GLN A 1 107 ? -7.560 -2.958 -5.235 1.00 94.31 107 GLN A O 1
ATOM 822 N N . LYS A 1 108 ? -8.449 -4.631 -4.018 1.00 93.94 108 LYS A N 1
ATOM 823 C CA . LYS A 1 108 ? -8.679 -5.531 -5.163 1.00 93.94 108 LYS A CA 1
ATOM 824 C C . LYS A 1 108 ? -9.681 -4.943 -6.145 1.00 93.94 108 LYS A C 1
ATOM 826 O O . LYS A 1 108 ? -9.412 -4.933 -7.340 1.00 93.94 108 LYS A O 1
ATOM 831 N N . GLN A 1 109 ? -10.797 -4.403 -5.653 1.00 93.12 109 GLN A N 1
ATOM 832 C CA . GLN A 1 109 ? -11.808 -3.786 -6.511 1.00 93.12 109 GLN A CA 1
ATOM 833 C C . GLN A 1 109 ? -11.233 -2.624 -7.330 1.00 93.12 109 GLN A C 1
ATOM 835 O O . GLN A 1 109 ? -11.560 -2.451 -8.501 1.00 93.12 109 GLN A O 1
ATOM 840 N N . LYS A 1 110 ? -10.340 -1.832 -6.734 1.00 91.56 110 LYS A N 1
ATOM 841 C CA . LYS A 1 110 ? -9.707 -0.701 -7.422 1.00 91.56 110 LYS A CA 1
ATOM 842 C C . LYS A 1 110 ? -8.711 -1.137 -8.511 1.00 91.56 110 LYS A C 1
ATOM 844 O O . LYS A 1 110 ? -8.470 -0.364 -9.433 1.00 91.56 110 LYS A O 1
ATOM 849 N N . THR A 1 111 ? -8.147 -2.347 -8.441 1.00 92.25 111 THR A N 1
ATOM 850 C CA . THR A 1 111 ? -7.116 -2.835 -9.383 1.00 92.25 111 THR A CA 1
ATOM 851 C C . THR A 1 111 ? -7.593 -3.937 -10.338 1.00 92.25 111 THR A C 1
ATOM 853 O O . THR A 1 111 ? -6.945 -4.208 -11.353 1.00 92.25 111 THR A O 1
ATOM 856 N N . GLU A 1 112 ? -8.728 -4.584 -10.072 1.00 89.56 112 GLU A N 1
ATOM 857 C CA . GLU A 1 112 ? -9.233 -5.699 -10.888 1.00 89.56 112 GLU A CA 1
ATOM 858 C C . GLU A 1 112 ? -9.722 -5.270 -12.278 1.00 89.56 112 GLU A C 1
ATOM 860 O O . GLU A 1 112 ? -9.666 -6.061 -13.215 1.00 89.56 112 GLU A O 1
ATOM 865 N N . HIS A 1 113 ? -10.146 -4.014 -12.439 1.00 88.69 113 HIS A N 1
ATOM 866 C CA . HIS A 1 113 ? -10.664 -3.501 -13.713 1.00 88.69 113 HIS A CA 1
ATOM 867 C C . HIS A 1 113 ? -9.575 -3.141 -14.735 1.00 88.69 113 HIS A C 1
ATOM 869 O O . HIS A 1 113 ? -9.882 -2.905 -15.903 1.00 88.69 113 HIS A O 1
ATOM 875 N N . VAL A 1 114 ? -8.307 -3.092 -14.322 1.00 92.00 114 VAL A N 1
ATOM 876 C CA . VAL A 1 114 ? -7.183 -2.799 -15.217 1.00 92.00 114 VAL A CA 1
ATOM 877 C C . VAL A 1 114 ? -6.602 -4.113 -15.735 1.00 92.00 114 VAL A C 1
ATOM 879 O O . VAL A 1 114 ? -6.211 -4.980 -14.953 1.00 92.00 114 VAL A O 1
ATOM 882 N N . GLY A 1 115 ? -6.541 -4.269 -17.058 1.00 94.69 115 GLY A N 1
ATOM 883 C CA . GLY A 1 115 ? -6.006 -5.471 -17.702 1.00 94.69 115 GLY A CA 1
ATOM 884 C C . GLY A 1 115 ? -4.484 -5.615 -17.566 1.00 94.69 115 GLY A C 1
ATOM 885 O O . GLY A 1 115 ? -3.750 -4.629 -17.511 1.00 94.69 115 GLY A O 1
ATOM 886 N N . ASP A 1 116 ? -3.993 -6.855 -17.574 1.00 95.50 116 ASP A N 1
ATOM 887 C CA . ASP A 1 116 ? -2.567 -7.181 -17.393 1.00 95.50 116 ASP A CA 1
ATOM 888 C C . ASP A 1 116 ? -1.655 -6.546 -18.459 1.00 95.50 116 ASP A C 1
ATOM 890 O O . ASP A 1 116 ? -0.530 -6.131 -18.165 1.00 95.50 116 ASP A O 1
ATOM 894 N N . SER A 1 117 ? -2.151 -6.413 -19.693 1.00 94.88 117 SER A N 1
ATOM 895 C CA . SER A 1 117 ? -1.448 -5.719 -20.778 1.00 94.88 117 SER A CA 1
ATOM 896 C C . SER A 1 117 ? -1.240 -4.233 -20.475 1.00 94.88 117 SER A C 1
ATOM 898 O O . SER A 1 117 ? -0.162 -3.701 -20.741 1.00 94.88 117 SER A O 1
ATOM 900 N N . ALA A 1 118 ? -2.226 -3.574 -19.859 1.00 96.19 118 ALA A N 1
ATOM 901 C CA . ALA A 1 118 ? -2.130 -2.169 -19.477 1.00 96.19 118 ALA A CA 1
ATOM 902 C C . ALA A 1 118 ? -1.101 -1.965 -18.358 1.00 96.19 118 ALA A C 1
ATOM 904 O O . ALA A 1 118 ? -0.318 -1.018 -18.419 1.00 96.19 118 ALA A O 1
ATOM 905 N N . TYR A 1 119 ? -1.048 -2.867 -17.374 1.00 96.62 119 TYR A N 1
ATOM 906 C CA . TYR A 1 119 ? -0.007 -2.841 -16.341 1.00 96.62 119 TYR A CA 1
ATOM 907 C C . TYR A 1 119 ? 1.386 -3.102 -16.920 1.00 96.62 119 TYR A C 1
ATOM 909 O O . TYR A 1 119 ? 2.346 -2.414 -16.571 1.00 96.62 119 TYR A O 1
ATOM 917 N N . SER A 1 120 ? 1.494 -4.058 -17.844 1.00 96.38 120 SER A N 1
ATOM 918 C CA . SER A 1 120 ? 2.761 -4.381 -18.505 1.00 96.38 120 SER A CA 1
ATOM 919 C C . SER A 1 120 ? 3.299 -3.211 -19.324 1.00 96.38 120 SER A C 1
ATOM 921 O O . SER A 1 120 ? 4.485 -2.904 -19.229 1.00 96.38 120 SER A O 1
ATOM 923 N N . SER A 1 121 ? 2.435 -2.538 -20.089 1.00 96.50 121 SER A N 1
ATOM 924 C CA . SER A 1 121 ? 2.801 -1.364 -20.891 1.00 96.50 121 SER A CA 1
ATOM 925 C C . SER A 1 121 ? 3.190 -0.168 -20.019 1.00 96.50 121 SER A C 1
ATOM 927 O O . SER A 1 121 ? 4.196 0.480 -20.297 1.00 96.50 121 SER A O 1
ATOM 929 N N . GLN A 1 122 ? 2.461 0.093 -18.929 1.00 97.06 122 GLN A N 1
ATOM 930 C CA . GLN A 1 122 ? 2.825 1.156 -17.984 1.00 97.06 122 GLN A CA 1
ATOM 931 C C . GLN A 1 122 ? 4.186 0.899 -17.328 1.00 97.06 122 GLN A C 1
ATOM 933 O O . GLN A 1 122 ? 5.009 1.809 -17.251 1.00 97.06 122 GLN A O 1
ATOM 938 N N . CYS A 1 123 ? 4.440 -0.343 -16.906 1.00 97.88 123 CYS A N 1
ATOM 939 C CA . CYS A 1 123 ? 5.726 -0.730 -16.335 1.00 97.88 123 CYS A CA 1
ATOM 940 C C . CYS A 1 123 ? 6.864 -0.562 -17.352 1.00 97.88 123 CYS A C 1
ATOM 942 O O . CYS A 1 123 ? 7.902 0.006 -17.034 1.00 97.88 123 CYS A O 1
ATOM 944 N N . GLU A 1 124 ? 6.653 -0.992 -18.597 1.00 97.12 124 GLU A N 1
ATOM 945 C CA . GLU A 1 124 ? 7.628 -0.844 -19.678 1.00 97.12 124 GLU A CA 1
ATOM 946 C C . GLU A 1 124 ? 8.000 0.622 -19.938 1.00 97.12 124 GLU A C 1
ATOM 948 O O . GLU A 1 124 ? 9.184 0.958 -19.971 1.00 97.12 124 GLU A O 1
ATOM 953 N N . HIS A 1 125 ? 7.006 1.506 -20.042 1.00 97.38 125 HIS A N 1
ATOM 954 C CA . HIS A 1 125 ? 7.246 2.933 -20.244 1.00 97.38 125 HIS A CA 1
ATOM 955 C C . HIS A 1 125 ? 7.996 3.585 -19.082 1.00 97.38 125 HIS A C 1
ATOM 957 O O . HIS A 1 125 ? 8.889 4.397 -19.319 1.00 97.38 125 HIS A O 1
ATOM 963 N N . ALA A 1 126 ? 7.680 3.224 -17.839 1.00 97.69 126 ALA A N 1
ATOM 964 C CA . ALA A 1 126 ? 8.387 3.781 -16.693 1.00 97.69 126 ALA A CA 1
ATOM 965 C C . ALA A 1 126 ? 9.830 3.278 -16.588 1.00 97.69 126 ALA A C 1
ATOM 967 O O . ALA A 1 126 ? 10.726 4.068 -16.313 1.00 97.69 126 ALA A O 1
ATOM 968 N N . ILE A 1 127 ? 10.088 2.005 -16.898 1.00 97.81 127 ILE A N 1
ATOM 969 C CA . ILE A 1 127 ? 11.460 1.487 -16.970 1.00 97.81 127 ILE A CA 1
ATOM 970 C C . ILE A 1 127 ? 12.252 2.234 -18.047 1.00 97.81 127 ILE A C 1
ATOM 972 O O . ILE A 1 127 ? 13.358 2.686 -17.771 1.00 97.81 127 ILE A O 1
ATOM 976 N N . GLN A 1 128 ? 11.685 2.445 -19.240 1.00 96.75 128 GLN A N 1
ATOM 977 C CA . GLN A 1 128 ? 12.345 3.226 -20.295 1.00 96.75 128 GLN A CA 1
ATOM 978 C C . GLN A 1 128 ? 12.739 4.631 -19.826 1.00 96.75 128 GLN A C 1
ATOM 980 O O . GLN A 1 128 ? 13.822 5.094 -20.174 1.00 96.75 128 GLN A O 1
ATOM 985 N N . GLN A 1 129 ? 11.889 5.296 -19.042 1.00 96.50 129 GLN A N 1
ATOM 986 C CA . GLN A 1 129 ? 12.137 6.651 -18.541 1.00 96.50 129 GLN A CA 1
ATOM 987 C C . GLN A 1 129 ? 13.260 6.724 -17.495 1.00 96.50 129 GLN A C 1
ATOM 989 O O . GLN A 1 129 ? 13.937 7.748 -17.421 1.00 96.50 129 GLN A O 1
ATOM 994 N N . GLU A 1 130 ? 13.500 5.651 -16.738 1.00 95.50 130 GLU A N 1
ATOM 995 C CA . GLU A 1 130 ? 14.588 5.579 -15.749 1.00 95.50 130 GLU A CA 1
ATOM 996 C C . GLU A 1 130 ? 15.950 5.210 -16.364 1.00 95.50 130 GLU A C 1
ATOM 998 O O . GLU A 1 130 ? 17.007 5.426 -15.764 1.00 95.50 130 GLU A O 1
ATOM 1003 N N . LEU A 1 131 ? 15.965 4.635 -17.570 1.00 95.38 131 LEU A N 1
ATOM 1004 C CA . LEU A 1 131 ? 17.202 4.217 -18.222 1.00 95.38 131 LEU A CA 1
ATOM 1005 C C . LEU A 1 131 ? 17.963 5.405 -18.815 1.00 95.38 131 LEU A C 1
ATOM 1007 O O . LEU A 1 131 ? 17.409 6.278 -19.477 1.00 95.38 131 LEU A O 1
ATOM 1011 N N . LYS A 1 132 ? 19.296 5.370 -18.701 1.00 93.62 132 LYS A N 1
ATOM 1012 C CA . LYS A 1 132 ? 20.178 6.384 -19.309 1.00 93.62 132 LYS A CA 1
ATOM 1013 C C . LYS A 1 132 ? 20.068 6.436 -20.838 1.00 93.62 132 LYS A C 1
ATOM 1015 O O . LYS A 1 132 ? 20.264 7.487 -21.440 1.00 93.62 132 LYS A O 1
ATOM 1020 N N . PHE A 1 133 ? 19.772 5.296 -21.458 1.00 95.44 133 PHE A N 1
ATOM 1021 C CA . PHE A 1 133 ? 19.537 5.165 -22.892 1.00 95.44 133 PHE A CA 1
ATOM 1022 C C . PHE A 1 133 ? 18.192 4.450 -23.107 1.00 95.44 133 PHE A C 1
ATOM 1024 O O . PHE A 1 133 ? 18.189 3.234 -23.311 1.00 95.44 133 PHE A O 1
ATOM 1031 N N . PRO A 1 134 ? 17.052 5.166 -23.061 1.00 94.75 134 PRO A N 1
ATOM 1032 C CA . PRO A 1 134 ? 15.713 4.564 -23.087 1.00 94.75 134 PRO A CA 1
ATOM 1033 C C . PRO A 1 134 ? 15.478 3.607 -24.261 1.00 94.75 134 PRO A C 1
ATOM 1035 O O . PRO A 1 134 ? 14.934 2.519 -24.097 1.00 94.75 134 PRO A O 1
ATOM 1038 N N . SER A 1 135 ? 15.967 3.975 -25.449 1.00 94.88 135 SER A N 1
ATOM 1039 C CA . SER A 1 135 ? 15.838 3.178 -26.676 1.00 94.88 135 SER A CA 1
ATOM 1040 C C . SER A 1 135 ? 16.733 1.938 -26.726 1.00 94.88 135 SER A C 1
ATOM 1042 O O . SER A 1 135 ? 16.622 1.151 -27.660 1.00 94.88 135 SER A O 1
ATOM 1044 N N . SER A 1 136 ? 17.636 1.759 -25.756 1.00 95.69 136 SER A N 1
ATOM 1045 C CA . SER A 1 136 ? 18.480 0.562 -25.668 1.00 95.69 136 SER A CA 1
ATOM 1046 C C . SER A 1 136 ? 17.815 -0.605 -24.947 1.00 95.69 136 SER A C 1
ATOM 1048 O O . SER A 1 136 ? 18.390 -1.688 -24.932 1.00 95.69 136 SER A O 1
ATOM 1050 N N . MET A 1 137 ? 16.645 -0.380 -24.342 1.00 96.94 137 MET A N 1
ATOM 1051 C CA . MET A 1 137 ? 15.910 -1.419 -23.640 1.00 96.94 137 MET A CA 1
ATOM 1052 C C . MET A 1 137 ? 15.447 -2.501 -24.619 1.00 96.94 137 MET A C 1
ATOM 1054 O O . MET A 1 137 ? 14.620 -2.248 -25.494 1.00 96.94 137 MET A O 1
ATOM 1058 N N . ASP A 1 138 ? 15.942 -3.715 -24.422 1.00 96.88 138 ASP A N 1
ATOM 1059 C CA . ASP A 1 138 ? 15.535 -4.915 -25.143 1.00 96.88 138 ASP A CA 1
ATOM 1060 C C . ASP A 1 138 ? 14.825 -5.874 -24.185 1.00 96.88 138 ASP A C 1
ATOM 1062 O O . ASP A 1 138 ? 15.449 -6.645 -23.449 1.00 96.88 138 ASP A O 1
ATOM 1066 N N . LYS A 1 139 ? 13.493 -5.791 -24.159 1.00 96.06 139 LYS A N 1
ATOM 1067 C CA . LYS A 1 139 ? 12.644 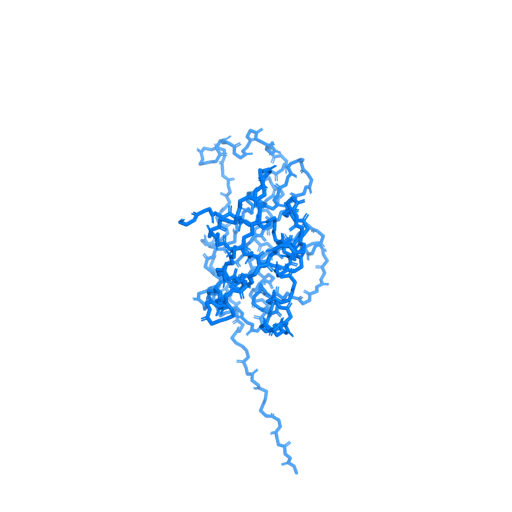-6.596 -23.281 1.00 96.06 139 LYS A CA 1
ATOM 1068 C C . LYS A 1 139 ? 12.588 -8.049 -23.743 1.00 96.06 139 LYS A C 1
ATOM 1070 O O . LYS A 1 139 ? 12.207 -8.362 -24.870 1.00 96.06 139 LYS A O 1
ATOM 1075 N N . LYS A 1 140 ? 12.840 -8.972 -22.816 1.00 95.81 140 LYS A N 1
ATOM 1076 C CA . LYS A 1 140 ? 12.675 -10.411 -23.041 1.00 95.81 140 LYS A CA 1
ATOM 1077 C C . LYS A 1 140 ? 11.208 -10.779 -22.840 1.00 95.81 140 LYS A C 1
ATOM 1079 O O . LYS A 1 140 ? 10.813 -11.185 -21.753 1.00 95.81 140 LYS A O 1
ATOM 1084 N N . TRP A 1 141 ? 10.382 -10.630 -23.875 1.00 87.06 141 TRP A N 1
ATOM 1085 C CA . TRP A 1 141 ? 8.916 -10.765 -23.791 1.00 87.06 141 TRP A CA 1
ATOM 1086 C C . TRP A 1 141 ? 8.418 -12.004 -23.031 1.00 87.06 141 TRP A C 1
ATOM 1088 O O . TRP A 1 141 ? 7.540 -11.873 -22.178 1.00 87.06 141 TRP A O 1
ATOM 1098 N N . PHE A 1 142 ? 9.033 -13.170 -23.255 1.00 92.00 142 PHE A N 1
ATOM 1099 C CA . PHE A 1 142 ? 8.674 -14.434 -22.594 1.00 92.00 142 PHE A CA 1
ATOM 1100 C C . PHE A 1 142 ? 8.969 -14.486 -21.084 1.00 92.00 142 PHE A C 1
ATOM 1102 O O . PHE A 1 142 ? 8.544 -15.422 -20.416 1.00 92.00 142 PHE A O 1
ATOM 1109 N N . SER A 1 143 ? 9.681 -13.500 -20.535 1.00 94.44 143 SER A N 1
ATOM 1110 C CA . SER A 1 143 ? 9.949 -13.378 -19.094 1.00 94.44 143 SER A CA 1
ATOM 1111 C C . SER A 1 143 ? 8.895 -12.556 -18.342 1.00 94.44 143 SER A C 1
ATOM 1113 O O . SER A 1 143 ? 8.992 -12.407 -17.123 1.00 94.44 143 SER A O 1
ATOM 1115 N N . THR A 1 144 ? 7.913 -11.988 -19.052 1.00 96.50 144 THR A N 1
ATOM 1116 C CA . THR A 1 144 ? 6.907 -11.118 -18.434 1.00 96.50 144 THR A CA 1
ATOM 1117 C C . THR A 1 144 ? 5.992 -11.932 -17.529 1.00 96.50 144 THR A C 1
ATOM 1119 O O . THR A 1 144 ? 5.383 -12.907 -17.960 1.00 96.50 144 THR A O 1
ATOM 1122 N N . ASN A 1 145 ? 5.856 -11.488 -16.286 1.00 97.25 145 ASN A N 1
ATOM 1123 C CA . ASN A 1 145 ? 4.928 -12.034 -15.310 1.00 97.25 145 ASN A CA 1
ATOM 1124 C C . ASN A 1 145 ? 4.108 -10.896 -14.698 1.00 97.25 145 ASN A C 1
ATOM 1126 O O . ASN A 1 145 ? 4.670 -9.879 -14.284 1.00 97.25 145 ASN A O 1
ATOM 1130 N N . VAL A 1 146 ? 2.792 -11.090 -14.622 1.00 97.31 146 VAL A N 1
ATOM 1131 C CA . VAL A 1 146 ? 1.863 -10.191 -13.935 1.00 97.31 146 VAL A CA 1
ATOM 1132 C C . VAL A 1 146 ? 1.234 -10.967 -12.788 1.00 97.31 146 VAL A C 1
ATOM 1134 O O . VAL A 1 146 ? 0.442 -11.882 -12.988 1.00 97.31 146 VAL A O 1
ATOM 1137 N N . TYR A 1 147 ? 1.613 -10.612 -11.567 1.00 96.31 147 TYR A N 1
ATOM 1138 C CA . TYR A 1 147 ? 1.134 -11.246 -10.349 1.00 96.31 147 TYR A CA 1
ATOM 1139 C C . TYR A 1 147 ? 0.164 -10.326 -9.611 1.00 96.31 147 TYR A C 1
ATOM 1141 O O . TYR A 1 147 ? 0.512 -9.202 -9.249 1.00 96.31 147 TYR A O 1
ATOM 1149 N N . ARG A 1 148 ? -1.048 -10.815 -9.343 1.00 94.81 148 ARG A N 1
ATOM 1150 C CA . ARG A 1 148 ? -2.047 -10.122 -8.520 1.00 94.81 148 ARG A CA 1
ATOM 1151 C C . ARG A 1 148 ? -1.947 -10.633 -7.088 1.00 94.81 148 ARG A C 1
ATOM 1153 O O . ARG A 1 148 ? -2.280 -11.780 -6.803 1.00 94.81 148 ARG A O 1
ATOM 1160 N N . ALA A 1 149 ? -1.450 -9.788 -6.193 1.00 92.44 149 ALA A N 1
ATOM 1161 C CA . ALA A 1 149 ? -1.252 -10.135 -4.798 1.00 92.44 149 ALA A CA 1
ATOM 1162 C C . ALA A 1 149 ? -2.599 -10.326 -4.074 1.00 92.44 149 ALA A C 1
ATOM 1164 O O . ALA A 1 149 ? -3.557 -9.605 -4.366 1.00 92.44 149 ALA A O 1
ATOM 1165 N N . PRO A 1 150 ? -2.664 -11.201 -3.052 1.00 88.06 150 PRO A N 1
ATOM 1166 C CA . PRO A 1 150 ? -3.882 -11.461 -2.293 1.00 88.06 150 PRO A CA 1
ATOM 1167 C C . PRO A 1 150 ? -4.517 -10.253 -1.614 1.00 88.06 150 PRO A C 1
ATOM 1169 O O . PRO A 1 150 ? -5.669 -10.365 -1.247 1.00 88.06 150 PRO A O 1
ATOM 1172 N N . GLN A 1 151 ? -3.817 -9.130 -1.436 1.00 85.25 151 GLN A N 1
ATOM 1173 C CA . GLN A 1 151 ? -4.377 -7.894 -0.866 1.00 85.25 151 GLN A CA 1
ATOM 1174 C C . GLN A 1 151 ? -4.742 -6.853 -1.938 1.00 85.25 151 GLN A C 1
ATOM 1176 O O . GLN A 1 151 ? -5.173 -5.760 -1.601 1.00 85.25 151 GLN A O 1
ATOM 1181 N N . GLY A 1 152 ? -4.577 -7.170 -3.229 1.00 90.75 152 GLY A N 1
ATOM 1182 C CA . GLY A 1 152 ? -5.003 -6.324 -4.350 1.00 90.75 152 GLY A CA 1
ATOM 1183 C C . GLY A 1 152 ? -3.916 -5.480 -5.014 1.00 90.75 152 GLY A C 1
ATOM 1184 O O . GLY A 1 152 ? -4.228 -4.725 -5.931 1.00 90.75 152 GLY A O 1
ATOM 1185 N N . ASN A 1 153 ? -2.649 -5.608 -4.614 1.00 94.56 153 ASN A N 1
ATOM 1186 C CA . ASN A 1 153 ? -1.544 -5.032 -5.388 1.00 94.56 153 ASN A CA 1
ATOM 1187 C C . ASN A 1 153 ? -1.318 -5.837 -6.673 1.00 94.56 153 ASN A C 1
ATOM 1189 O O . ASN A 1 153 ? -1.475 -7.058 -6.675 1.00 94.56 153 ASN A O 1
ATOM 1193 N N . VAL A 1 154 ? -0.872 -5.178 -7.738 1.00 97.25 154 VAL A N 1
ATOM 1194 C CA . VAL A 1 154 ? -0.443 -5.846 -8.975 1.00 97.25 154 VAL A CA 1
ATOM 1195 C C . VAL A 1 154 ? 1.054 -5.653 -9.145 1.00 97.25 154 VAL A C 1
ATOM 1197 O O . VAL A 1 154 ? 1.574 -4.558 -8.968 1.00 97.25 154 VAL A O 1
ATOM 1200 N N . VAL A 1 155 ? 1.764 -6.728 -9.453 1.00 97.81 155 VAL A N 1
ATOM 1201 C CA . VAL A 1 155 ? 3.214 -6.744 -9.600 1.00 97.81 155 VAL A CA 1
ATOM 1202 C C . VAL A 1 155 ? 3.544 -7.197 -11.008 1.00 97.81 155 VAL A C 1
ATOM 1204 O O . VAL A 1 155 ? 3.211 -8.316 -11.388 1.00 97.81 155 VAL A O 1
ATOM 1207 N N . VAL A 1 156 ? 4.236 -6.352 -11.760 1.00 98.12 156 VAL A N 1
ATOM 1208 C CA . VAL A 1 156 ? 4.777 -6.701 -13.073 1.00 98.12 156 VAL A CA 1
ATOM 1209 C C . VAL A 1 156 ? 6.273 -6.913 -12.938 1.00 98.12 156 VAL A C 1
ATOM 1211 O O . VAL A 1 156 ? 6.976 -6.058 -12.398 1.00 98.12 156 VAL A O 1
ATOM 1214 N N . THR A 1 157 ? 6.769 -8.033 -13.449 1.00 98.12 157 THR A N 1
ATOM 1215 C CA . THR A 1 157 ? 8.206 -8.284 -13.583 1.00 98.12 157 THR A CA 1
ATOM 1216 C C . THR A 1 157 ? 8.529 -8.742 -14.990 1.00 98.12 157 THR A C 1
ATOM 1218 O O . THR A 1 157 ? 7.788 -9.546 -15.551 1.00 98.12 157 THR A O 1
ATOM 1221 N N . PHE A 1 158 ? 9.646 -8.283 -15.539 1.00 98.19 158 PHE A N 1
ATOM 1222 C CA . PHE A 1 158 ? 10.213 -8.819 -16.774 1.00 98.19 158 PHE A CA 1
ATOM 1223 C C . PHE A 1 158 ? 11.722 -8.591 -16.795 1.00 98.19 158 PHE A C 1
ATOM 1225 O O . PHE A 1 158 ? 12.250 -7.699 -16.130 1.00 98.19 158 PHE A O 1
ATOM 1232 N N . ASP A 1 159 ? 12.412 -9.411 -17.568 1.00 98.25 159 ASP A N 1
ATOM 1233 C CA . ASP A 1 159 ? 13.830 -9.280 -17.855 1.00 98.25 159 ASP A CA 1
ATOM 1234 C C . ASP A 1 159 ? 14.037 -8.435 -19.114 1.00 98.25 159 ASP A C 1
ATOM 1236 O O . ASP A 1 159 ? 13.240 -8.487 -20.058 1.00 98.25 159 ASP A O 1
ATOM 1240 N N . PHE A 1 160 ? 15.113 -7.657 -19.137 1.00 97.94 160 PHE A N 1
ATOM 1241 C CA . PHE A 1 160 ? 15.510 -6.856 -20.289 1.00 97.94 160 PHE A CA 1
ATOM 1242 C C . PHE A 1 160 ? 17.024 -6.634 -20.298 1.00 97.94 160 PHE A C 1
ATOM 1244 O O . PHE A 1 160 ? 17.664 -6.716 -19.254 1.00 97.94 160 PHE A O 1
ATOM 1251 N N . ASP A 1 161 ? 17.585 -6.326 -21.463 1.00 97.81 161 ASP A N 1
ATOM 1252 C CA . ASP A 1 161 ? 18.945 -5.791 -21.564 1.00 97.81 161 ASP A CA 1
ATOM 1253 C C . ASP A 1 161 ? 18.880 -4.277 -21.793 1.00 97.81 161 ASP A C 1
ATOM 1255 O O . ASP A 1 161 ? 18.004 -3.806 -22.516 1.00 97.81 161 ASP A O 1
ATOM 1259 N N . ALA A 1 162 ? 19.793 -3.500 -21.211 1.00 97.38 162 ALA A N 1
ATOM 1260 C CA . ALA A 1 162 ? 19.914 -2.070 -21.513 1.00 97.38 162 ALA A CA 1
ATOM 1261 C C . ALA A 1 162 ? 21.347 -1.557 -21.362 1.00 97.38 162 ALA A C 1
ATOM 1263 O O . ALA A 1 162 ? 22.169 -2.132 -20.643 1.00 97.38 162 ALA A O 1
ATOM 1264 N N . LYS A 1 163 ? 21.655 -0.443 -22.035 1.00 96.38 163 LYS A N 1
ATOM 1265 C CA . LYS A 1 163 ? 22.975 0.188 -21.964 1.00 96.38 163 LYS A CA 1
ATOM 1266 C C . LYS A 1 163 ? 23.176 0.934 -20.652 1.00 96.38 163 LYS A C 1
ATOM 1268 O O . LYS A 1 163 ? 22.386 1.801 -20.280 1.00 96.38 163 LYS A O 1
ATOM 1273 N N . ASN A 1 164 ? 24.315 0.688 -20.016 1.00 91.38 164 ASN A N 1
ATOM 1274 C CA . ASN A 1 164 ? 24.823 1.533 -18.942 1.00 91.38 164 ASN A CA 1
ATOM 1275 C C . ASN A 1 164 ? 25.534 2.785 -19.493 1.00 91.38 164 ASN A C 1
ATOM 1277 O O . ASN A 1 164 ? 25.640 2.990 -20.700 1.00 91.38 164 ASN A O 1
ATOM 1281 N N . GLY A 1 165 ? 26.096 3.610 -18.605 1.00 91.44 165 GLY A N 1
ATOM 1282 C CA . GLY A 1 165 ? 26.785 4.852 -18.969 1.00 91.44 165 GLY A CA 1
ATOM 1283 C C . GLY A 1 165 ? 28.014 4.741 -19.870 1.00 91.44 165 GLY A C 1
ATOM 1284 O O . GLY A 1 165 ? 28.417 5.776 -20.394 1.00 91.44 165 GLY A O 1
ATOM 1285 N N . PHE A 1 166 ? 28.551 3.540 -20.072 1.00 92.31 166 PHE A N 1
ATOM 1286 C CA . PHE A 1 166 ? 29.667 3.249 -20.974 1.00 92.31 166 PHE A CA 1
ATOM 1287 C C . PHE A 1 166 ? 29.206 2.619 -22.298 1.00 92.31 166 PHE A C 1
ATOM 1289 O O . PHE A 1 166 ? 30.032 2.230 -23.117 1.00 92.31 166 PHE A O 1
ATOM 1296 N N . GLY A 1 167 ? 27.891 2.498 -22.518 1.00 90.94 167 GLY A N 1
ATOM 1297 C CA . GLY A 1 167 ? 27.319 1.901 -23.725 1.00 90.94 167 GLY A CA 1
ATOM 1298 C C . GLY A 1 167 ? 27.312 0.370 -23.737 1.00 90.94 167 GLY A C 1
ATOM 1299 O O . GLY A 1 167 ? 27.002 -0.211 -24.776 1.00 90.94 167 GLY A O 1
ATOM 1300 N N . ILE A 1 168 ? 27.627 -0.277 -22.609 1.00 93.50 168 ILE A N 1
ATOM 1301 C CA . ILE A 1 168 ? 27.612 -1.739 -22.459 1.00 93.50 168 ILE A CA 1
ATOM 1302 C C . ILE A 1 168 ? 26.192 -2.196 -22.121 1.00 93.50 168 ILE A C 1
ATOM 1304 O O . ILE A 1 168 ? 25.598 -1.668 -21.180 1.00 93.50 168 ILE A O 1
ATOM 1308 N N . ASN A 1 169 ? 25.681 -3.192 -22.854 1.00 94.81 169 ASN A N 1
ATOM 1309 C CA . ASN A 1 169 ? 24.418 -3.859 -22.534 1.00 94.81 169 ASN A CA 1
ATOM 1310 C C . ASN A 1 169 ? 24.585 -4.734 -21.288 1.00 94.81 169 ASN A C 1
ATOM 1312 O O . ASN A 1 169 ? 25.465 -5.595 -21.253 1.00 94.81 169 ASN A O 1
ATOM 1316 N N . LEU A 1 170 ? 23.731 -4.522 -20.291 1.00 95.75 170 LEU A N 1
ATOM 1317 C CA . LEU A 1 170 ? 23.670 -5.326 -19.077 1.00 95.75 170 LEU A CA 1
ATOM 1318 C C . LEU A 1 170 ? 22.309 -6.017 -18.976 1.00 95.75 170 LEU A C 1
ATOM 1320 O O . LEU A 1 170 ? 21.300 -5.353 -19.226 1.00 95.75 170 LEU A O 1
ATOM 1324 N N . PRO A 1 171 ? 22.269 -7.297 -18.569 1.00 97.19 171 PRO A N 1
ATOM 1325 C CA . PRO A 1 171 ? 21.024 -7.962 -18.231 1.00 97.19 171 PRO A CA 1
ATOM 1326 C C . PRO A 1 171 ? 20.469 -7.403 -16.920 1.00 97.19 171 PRO A C 1
ATOM 1328 O O . PRO A 1 171 ? 21.168 -7.284 -15.908 1.00 97.19 171 PRO A O 1
ATOM 1331 N N . GLN A 1 172 ? 19.189 -7.060 -16.938 1.00 97.69 172 GLN A N 1
ATOM 1332 C CA . GLN A 1 172 ? 18.480 -6.446 -15.826 1.00 97.69 172 GLN A CA 1
ATOM 1333 C C . GLN A 1 172 ? 17.085 -7.054 -15.667 1.00 97.69 172 GLN A C 1
ATOM 1335 O O . GLN A 1 172 ? 16.541 -7.710 -16.560 1.00 97.69 172 GLN A O 1
ATOM 1340 N N . ARG A 1 173 ? 16.494 -6.836 -14.496 1.00 97.88 173 ARG A N 1
ATOM 1341 C CA . ARG A 1 173 ? 15.110 -7.184 -14.193 1.00 97.88 173 ARG A CA 1
ATOM 1342 C C . ARG A 1 173 ? 14.365 -5.960 -13.705 1.00 97.88 173 ARG A C 1
ATOM 1344 O O . ARG A 1 173 ? 14.793 -5.303 -12.758 1.00 97.88 173 ARG A O 1
ATOM 1351 N N . ALA A 1 174 ? 13.236 -5.712 -14.350 1.00 98.06 174 ALA A N 1
ATOM 1352 C CA . ALA A 1 174 ? 12.248 -4.740 -13.937 1.00 98.06 174 ALA A CA 1
ATOM 1353 C C . ALA A 1 174 ? 11.312 -5.351 -12.894 1.00 98.06 174 ALA A C 1
ATOM 1355 O O . ALA A 1 174 ? 10.910 -6.519 -12.997 1.00 98.06 174 ALA A O 1
ATOM 1356 N N . ARG A 1 175 ? 10.908 -4.529 -11.932 1.00 98.00 175 ARG A N 1
ATOM 1357 C CA . ARG A 1 175 ? 9.803 -4.804 -11.024 1.00 98.00 175 ARG A CA 1
ATOM 1358 C C . ARG A 1 175 ? 9.001 -3.522 -10.813 1.00 98.00 175 ARG A C 1
ATOM 1360 O O . ARG A 1 175 ? 9.511 -2.540 -10.288 1.00 98.00 175 ARG A O 1
ATOM 1367 N N . CYS A 1 176 ? 7.731 -3.556 -11.199 1.00 98.19 176 CYS A N 1
ATOM 1368 C CA . CYS A 1 176 ? 6.780 -2.471 -10.974 1.00 98.19 176 CYS A CA 1
ATOM 1369 C C . CYS A 1 176 ? 5.660 -2.962 -10.063 1.00 98.19 176 CYS A C 1
ATOM 1371 O O . CYS A 1 176 ? 5.094 -4.034 -10.294 1.00 98.19 176 CYS A O 1
ATOM 1373 N N . VAL A 1 177 ? 5.332 -2.180 -9.039 1.00 97.12 177 VAL A N 1
ATOM 1374 C CA . VAL A 1 177 ? 4.232 -2.468 -8.114 1.00 97.12 177 VAL A CA 1
ATOM 1375 C C . VAL A 1 177 ? 3.154 -1.410 -8.300 1.00 97.12 177 VAL A C 1
ATOM 1377 O O . VAL A 1 177 ? 3.443 -0.218 -8.266 1.00 97.12 177 VAL A O 1
ATOM 1380 N N . PHE A 1 178 ? 1.914 -1.847 -8.474 1.00 96.38 178 PHE A N 1
ATOM 1381 C CA . PHE A 1 178 ? 0.733 -1.004 -8.589 1.00 96.38 178 PHE A CA 1
ATOM 1382 C C . PHE A 1 178 ? -0.173 -1.235 -7.381 1.00 96.38 178 PHE A C 1
ATOM 1384 O O . PHE A 1 178 ? -0.477 -2.382 -7.038 1.00 96.38 178 PHE A O 1
ATOM 1391 N N . ASP A 1 179 ? -0.608 -0.147 -6.752 1.00 93.38 179 ASP A N 1
ATOM 1392 C CA . ASP A 1 179 ? -1.663 -0.139 -5.742 1.00 93.38 179 ASP A CA 1
ATOM 1393 C C . ASP A 1 179 ? -2.801 0.815 -6.162 1.00 93.38 179 ASP A C 1
ATOM 1395 O O . ASP A 1 179 ? -2.955 1.153 -7.336 1.00 93.38 179 ASP A O 1
ATOM 1399 N N . ASP A 1 180 ? -3.646 1.226 -5.221 1.00 88.88 180 ASP A N 1
ATOM 1400 C CA . ASP A 1 180 ? -4.822 2.060 -5.469 1.00 88.88 180 ASP A CA 1
ATOM 1401 C C . ASP A 1 180 ? -4.475 3.548 -5.599 1.00 88.88 180 ASP A C 1
ATOM 1403 O O . ASP A 1 180 ? -5.341 4.362 -5.911 1.00 88.88 180 ASP A O 1
ATOM 1407 N N . ARG A 1 181 ? -3.206 3.902 -5.379 1.00 90.50 181 ARG A N 1
ATOM 1408 C CA . ARG A 1 181 ? -2.625 5.223 -5.632 1.00 90.50 181 ARG A CA 1
ATOM 1409 C C . ARG A 1 181 ? -1.837 5.251 -6.945 1.00 90.50 181 ARG A C 1
ATOM 1411 O O . ARG A 1 181 ? -1.272 6.288 -7.281 1.00 90.50 181 ARG A O 1
ATOM 1418 N N . GLY A 1 182 ? -1.815 4.141 -7.686 1.00 92.25 182 GLY A N 1
ATOM 1419 C CA . GLY A 1 182 ? -1.104 3.999 -8.952 1.00 92.25 182 GLY A CA 1
ATOM 1420 C C . GLY A 1 182 ? 0.196 3.207 -8.820 1.00 92.25 182 GLY A C 1
ATOM 1421 O O . GLY A 1 182 ? 0.339 2.335 -7.963 1.00 92.25 182 GLY A O 1
ATOM 1422 N N . MET A 1 183 ? 1.130 3.473 -9.729 1.00 95.38 183 MET A N 1
ATOM 1423 C CA . MET A 1 183 ? 2.418 2.786 -9.784 1.00 95.38 183 MET A CA 1
ATOM 1424 C C . MET A 1 183 ? 3.408 3.398 -8.786 1.00 95.38 183 MET A C 1
ATOM 1426 O O . MET A 1 183 ? 3.562 4.616 -8.715 1.00 95.38 183 MET A O 1
ATOM 1430 N N . HIS A 1 184 ? 4.098 2.544 -8.037 1.00 95.69 184 HIS A N 1
ATOM 1431 C CA . HIS A 1 184 ? 5.247 2.923 -7.214 1.00 95.69 184 HIS A CA 1
ATOM 1432 C C . HIS A 1 184 ? 6.480 3.190 -8.089 1.00 95.69 184 HIS A C 1
ATOM 1434 O O . HIS A 1 184 ? 6.505 2.748 -9.239 1.00 95.69 184 HIS A O 1
ATOM 1440 N N . PRO A 1 185 ? 7.522 3.868 -7.569 1.00 96.50 185 PRO A N 1
ATOM 1441 C CA . PRO A 1 185 ? 8.802 3.956 -8.264 1.00 96.50 185 PRO A CA 1
ATOM 1442 C C . PRO A 1 185 ? 9.271 2.577 -8.732 1.00 96.50 185 PRO A C 1
ATOM 1444 O O . PRO A 1 185 ? 9.179 1.598 -7.987 1.00 96.50 185 PRO A O 1
ATOM 1447 N N . VAL A 1 186 ? 9.724 2.499 -9.980 1.00 97.25 186 VAL A N 1
ATOM 1448 C CA . VAL A 1 186 ? 10.140 1.227 -10.569 1.00 97.25 186 VAL A CA 1
ATOM 1449 C C . VAL A 1 186 ? 11.451 0.753 -9.953 1.00 97.25 186 VAL A C 1
ATOM 1451 O O . VAL A 1 186 ? 12.337 1.542 -9.628 1.00 97.25 186 VAL A O 1
ATOM 1454 N N . GLU A 1 187 ? 11.587 -0.559 -9.813 1.00 97.75 187 GLU A N 1
ATOM 1455 C CA . GLU A 1 187 ? 12.808 -1.194 -9.336 1.00 97.75 187 GLU A CA 1
ATOM 1456 C C . GLU A 1 187 ? 13.526 -1.848 -10.523 1.00 97.75 187 GLU A C 1
ATOM 1458 O O . GLU A 1 187 ? 12.944 -2.658 -11.250 1.00 97.75 187 GLU A O 1
ATOM 1463 N N . ILE A 1 188 ? 14.803 -1.503 -10.711 1.00 97.19 188 ILE A N 1
ATOM 1464 C CA . ILE A 1 188 ? 15.686 -2.106 -11.714 1.00 97.19 188 ILE A CA 1
ATOM 1465 C C . ILE A 1 188 ? 16.855 -2.754 -10.981 1.00 97.19 188 ILE A C 1
ATOM 1467 O O . ILE A 1 188 ? 17.603 -2.078 -10.273 1.00 97.19 188 ILE A O 1
ATOM 1471 N N . VAL A 1 189 ? 17.033 -4.060 -11.168 1.00 95.31 189 VAL A N 1
ATOM 1472 C CA . VAL A 1 189 ? 18.158 -4.808 -10.591 1.00 95.31 189 VAL A CA 1
ATOM 1473 C C . VAL A 1 189 ? 18.979 -5.467 -11.689 1.00 95.31 189 VAL A C 1
ATOM 1475 O O . VAL A 1 189 ? 18.425 -6.017 -12.637 1.00 95.31 189 VAL A O 1
ATOM 1478 N N . ASN A 1 190 ? 20.305 -5.423 -11.560 1.00 92.31 190 ASN A N 1
ATOM 1479 C CA . ASN A 1 190 ? 21.193 -6.185 -12.437 1.00 92.31 190 ASN A CA 1
ATOM 1480 C C . ASN A 1 190 ? 21.068 -7.679 -12.122 1.00 92.31 190 ASN A C 1
ATOM 1482 O O . ASN A 1 190 ? 20.828 -8.051 -10.969 1.00 92.31 190 ASN A O 1
ATOM 1486 N N . ARG A 1 191 ? 21.230 -8.516 -13.144 1.00 86.12 191 ARG A N 1
ATOM 1487 C CA . ARG A 1 191 ? 21.137 -9.972 -13.035 1.00 86.12 191 ARG A CA 1
ATOM 1488 C C . ARG A 1 191 ? 22.447 -10.682 -13.326 1.00 86.12 191 ARG A C 1
ATOM 1490 O O . ARG A 1 191 ? 23.261 -10.133 -14.096 1.00 86.12 191 ARG A O 1
#